Protein AF-A0A6C0EBV2-F1 (afdb_monomer)

Nearest PDB structures (foldseek):
  4wzo-assembly2_62  TM=1.730E-01  e=6.432E+00  Thermus thermophilus HB8

Solvent-accessible surface area (backbone atoms only — not comparable to full-atom values): 11632 Å² total; per-residue (Å²): 138,82,87,83,83,80,81,77,82,82,84,79,81,79,87,85,83,80,90,72,74,91,92,66,91,84,74,88,75,84,80,81,79,81,81,81,82,71,81,84,78,80,79,82,74,76,78,79,78,81,74,81,77,82,80,59,60,68,77,32,64,66,53,52,49,50,48,36,50,51,53,47,50,47,37,55,76,40,41,36,70,68,80,42,38,77,62,54,29,49,46,43,76,55,97,90,39,74,40,70,39,72,44,72,66,55,29,71,70,42,57,70,88,76,52,50,72,68,54,51,49,50,50,35,51,50,38,46,70,74,68,50,26,73,66,51,40,41,54,52,49,52,50,49,29,70,74,69,73,49,53,59,84,48,46,81,79,40,47,69,64,53,48,54,54,49,50,52,50,51,52,51,51,55,51,46,62,32,62,79,67,104

Mean predicted aligned error: 14.53 Å

Radius of gyration: 32.24 Å; Cα contacts (8 Å, |Δi|>4): 122; chains: 1; bounding box: 60×65×81 Å

Sequence (182 aa):
MSPVTVSSPVAVASPVYIKGPPDSVQQPIPALALSTSFPLVSLKLNPTLYVDVDTGLNDNYMIQKDVTEYIRYKTLDKWLYDDMKYLLKYLVVDDGKVRVVRSSKEKDDNKISSDSTSDLEKKSDYIGENILTKDKTRDVLIRILRQFNVKWFDLPHKESLVRDMIERYLKHKLKKQLADRD

Structure (mmCIF, N/CA/C/O backbone):
data_AF-A0A6C0EBV2-F1
#
_entry.id   AF-A0A6C0EBV2-F1
#
loop_
_atom_site.group_PDB
_atom_site.id
_atom_site.type_symbol
_atom_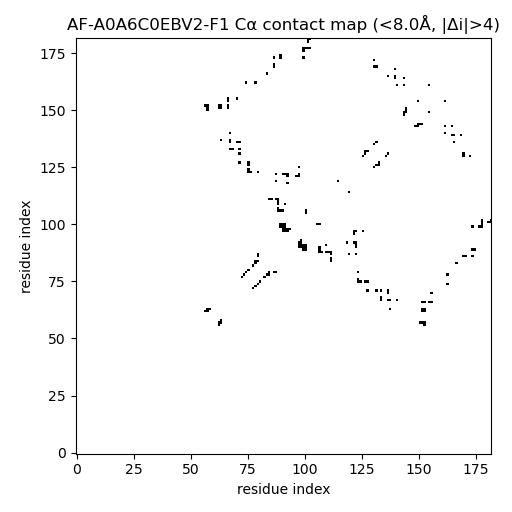site.label_atom_id
_atom_site.label_alt_id
_atom_site.label_comp_id
_atom_site.label_asym_id
_atom_site.label_entity_id
_atom_site.label_seq_id
_atom_site.pdbx_PDB_ins_code
_atom_site.Cartn_x
_atom_site.Cartn_y
_atom_site.Cartn_z
_atom_site.occupancy
_atom_site.B_iso_or_equiv
_atom_site.auth_seq_id
_atom_site.auth_comp_id
_atom_site.auth_asym_id
_atom_site.auth_atom_id
_atom_site.pdbx_PDB_model_num
ATOM 1 N N . MET A 1 1 ? 21.064 -31.734 -58.014 1.00 48.19 1 MET A N 1
ATOM 2 C CA . MET A 1 1 ? 20.133 -32.085 -56.920 1.00 48.19 1 MET A CA 1
ATOM 3 C C . MET A 1 1 ? 18.734 -32.065 -57.508 1.00 48.19 1 MET A C 1
ATOM 5 O O . MET A 1 1 ? 18.291 -31.003 -57.921 1.00 48.19 1 MET A O 1
ATOM 9 N N . SER A 1 2 ? 18.107 -33.229 -57.665 1.00 38.22 2 SER A N 1
ATOM 10 C CA . SER A 1 2 ? 16.760 -33.346 -58.243 1.00 38.22 2 SER A CA 1
ATOM 11 C C . SER A 1 2 ? 15.697 -33.111 -57.163 1.00 38.22 2 SER A C 1
ATOM 13 O O . SER A 1 2 ? 15.929 -33.508 -56.018 1.00 38.22 2 SER A O 1
ATOM 15 N N . PRO A 1 3 ? 14.551 -32.483 -57.478 1.00 50.97 3 PRO A N 1
ATOM 16 C CA . PRO A 1 3 ? 13.509 -32.249 -56.489 1.00 50.97 3 PRO A CA 1
ATOM 17 C C . PRO A 1 3 ? 12.721 -33.534 -56.204 1.00 50.97 3 PRO A C 1
ATOM 19 O O . PRO A 1 3 ? 12.295 -34.238 -57.117 1.00 50.97 3 PRO A O 1
ATOM 22 N N . VAL A 1 4 ? 12.528 -33.820 -54.916 1.00 50.62 4 VAL A N 1
ATOM 23 C CA . VAL A 1 4 ? 11.685 -34.910 -54.413 1.00 50.62 4 VAL A CA 1
ATOM 24 C C . VAL A 1 4 ? 10.222 -34.481 -54.514 1.00 50.62 4 VAL A C 1
ATOM 26 O O . VAL A 1 4 ? 9.815 -33.494 -53.903 1.00 50.62 4 VAL A O 1
ATOM 29 N N . THR A 1 5 ? 9.427 -35.216 -55.288 1.00 50.59 5 THR A N 1
ATOM 30 C CA . THR A 1 5 ? 7.975 -35.030 -55.377 1.00 50.59 5 THR A CA 1
ATOM 31 C C . THR A 1 5 ? 7.309 -35.757 -54.209 1.00 50.59 5 THR A C 1
ATOM 33 O O . THR A 1 5 ? 7.336 -36.984 -54.142 1.00 50.59 5 THR A O 1
ATOM 36 N N . VAL A 1 6 ? 6.722 -35.012 -53.271 1.00 54.38 6 VAL A N 1
ATOM 37 C CA . VAL A 1 6 ? 5.915 -35.585 -52.185 1.00 54.38 6 VAL A CA 1
ATOM 38 C C . VAL A 1 6 ? 4.474 -35.699 -52.677 1.00 54.38 6 VAL A C 1
ATOM 40 O O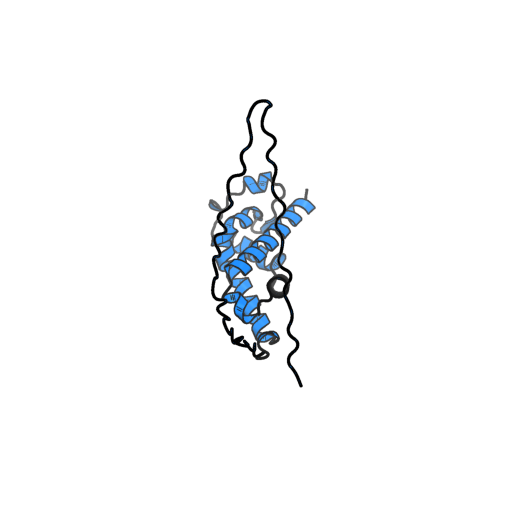 . VAL A 1 6 ? 3.799 -34.694 -52.884 1.00 54.38 6 VAL A O 1
ATOM 43 N N . SER A 1 7 ? 4.016 -36.931 -52.898 1.00 46.06 7 SER A N 1
ATOM 44 C CA . SER A 1 7 ? 2.617 -37.239 -53.199 1.00 46.06 7 SER A CA 1
ATOM 45 C C . SER A 1 7 ? 1.800 -37.197 -51.908 1.00 46.06 7 SER A C 1
ATOM 47 O O . SER A 1 7 ? 2.011 -38.022 -51.020 1.00 46.06 7 SER A O 1
ATOM 49 N N . SER A 1 8 ? 0.859 -36.260 -51.800 1.00 52.81 8 SER A N 1
ATOM 50 C CA . SER A 1 8 ? -0.106 -36.234 -50.695 1.00 52.81 8 SER A CA 1
ATOM 51 C C . SER A 1 8 ? -1.123 -37.376 -50.831 1.00 52.81 8 SER A C 1
ATOM 53 O O . SER A 1 8 ? -1.576 -37.653 -51.945 1.00 52.81 8 SER A O 1
ATOM 55 N N . PRO A 1 9 ? -1.523 -38.037 -49.732 1.00 46.56 9 PRO A N 1
ATOM 56 C CA . PRO A 1 9 ? -2.549 -39.068 -49.778 1.00 46.56 9 PRO A CA 1
ATOM 57 C C . PRO A 1 9 ? -3.940 -38.448 -49.969 1.00 46.56 9 PRO A C 1
ATOM 59 O O . PRO A 1 9 ? -4.329 -37.515 -49.267 1.00 46.56 9 PRO A O 1
ATOM 62 N N . VAL A 1 10 ? -4.703 -39.000 -50.914 1.00 49.75 10 VAL A N 1
ATOM 63 C CA . VAL A 1 10 ? -6.130 -38.709 -51.088 1.00 49.75 10 VAL A CA 1
ATOM 64 C C . VAL A 1 10 ? -6.888 -39.371 -49.938 1.00 49.75 10 VAL A C 1
ATOM 66 O O . VAL A 1 10 ? -6.904 -40.596 -49.821 1.00 49.75 10 VAL A O 1
ATOM 69 N N . ALA A 1 11 ? -7.503 -38.567 -49.072 1.00 50.72 11 ALA A N 1
ATOM 70 C CA . ALA A 1 11 ? -8.389 -39.066 -48.029 1.00 50.72 11 ALA A CA 1
ATOM 71 C C . ALA A 1 11 ? -9.705 -39.538 -48.665 1.00 50.72 11 ALA A C 1
ATOM 73 O O . ALA A 1 11 ? -10.516 -38.731 -49.119 1.00 50.72 11 ALA A O 1
ATOM 74 N N . VAL A 1 12 ? -9.911 -40.853 -48.712 1.00 53.81 12 VAL A N 1
ATOM 75 C CA . VAL A 1 12 ? -11.190 -41.452 -49.107 1.00 53.81 12 VAL A CA 1
ATOM 76 C C . VAL A 1 12 ? -12.127 -41.371 -47.903 1.00 53.81 12 VAL A C 1
ATOM 78 O O . VAL A 1 12 ? -11.903 -42.033 -46.892 1.00 53.81 12 VAL A O 1
ATOM 81 N N . ALA A 1 13 ? -13.152 -40.523 -47.986 1.00 52.28 13 ALA A N 1
ATOM 82 C CA . ALA A 1 13 ? -14.176 -40.424 -46.953 1.00 52.28 13 ALA A CA 1
ATOM 83 C C . ALA A 1 13 ? -15.090 -41.659 -46.999 1.00 52.28 13 ALA A C 1
ATOM 85 O O . ALA A 1 13 ? -15.684 -41.968 -48.033 1.00 52.28 13 ALA A O 1
ATOM 86 N N . SER A 1 14 ? -15.206 -42.363 -45.873 1.00 50.00 14 SER A N 1
ATOM 87 C CA . SER A 1 14 ? -16.130 -43.489 -45.721 1.00 50.00 14 SER A CA 1
ATOM 88 C C . SER A 1 14 ? -17.589 -43.010 -45.775 1.00 50.00 14 SER A C 1
ATOM 90 O O . SER A 1 14 ? -17.907 -41.979 -45.176 1.00 50.00 14 SER A O 1
ATOM 92 N N . PRO A 1 15 ? -18.504 -43.742 -46.438 1.00 50.12 15 PRO A N 1
ATOM 93 C CA . PRO A 1 15 ? -19.913 -43.372 -46.470 1.00 50.12 15 PRO A CA 1
ATOM 94 C C . PRO A 1 15 ? -20.557 -43.508 -45.084 1.00 50.12 15 PRO A C 1
ATOM 96 O O . PRO A 1 15 ? -20.398 -44.515 -44.391 1.00 50.12 15 PRO A O 1
ATOM 99 N N . VAL A 1 16 ? -21.307 -42.477 -44.696 1.00 48.50 16 VAL A N 1
ATOM 100 C CA . VAL A 1 16 ? -22.092 -42.432 -43.458 1.00 48.50 16 VAL A CA 1
ATOM 101 C C . VAL A 1 16 ? -23.444 -43.098 -43.712 1.00 48.50 16 VAL A C 1
ATOM 103 O O . VAL A 1 16 ? -24.230 -42.612 -44.522 1.00 48.50 16 VAL A O 1
ATOM 106 N N . TYR A 1 17 ? -23.732 -44.192 -43.005 1.00 49.34 17 TYR A N 1
ATOM 107 C CA . TYR A 1 17 ? -25.043 -44.841 -43.038 1.00 49.34 17 TYR A CA 1
ATOM 108 C C . TYR A 1 17 ? -25.904 -44.352 -41.873 1.00 49.34 17 TYR A C 1
ATOM 110 O O . TYR A 1 17 ? -25.623 -44.637 -40.709 1.00 49.34 17 TYR A O 1
ATOM 118 N N . ILE A 1 18 ? -26.973 -43.624 -42.196 1.00 48.34 18 ILE A N 1
ATOM 119 C CA . ILE A 1 18 ? -27.994 -43.212 -41.230 1.00 48.34 18 ILE A CA 1
ATOM 120 C C . ILE A 1 18 ? -29.018 -44.347 -41.125 1.00 48.34 18 ILE A C 1
ATOM 122 O O . ILE A 1 18 ? -29.636 -44.735 -42.117 1.00 48.34 18 ILE A O 1
ATOM 126 N N . LYS A 1 19 ? -29.180 -44.902 -39.921 1.00 43.00 19 LYS A N 1
ATOM 127 C CA . LYS A 1 19 ? -30.118 -45.994 -39.640 1.00 43.00 19 LYS A CA 1
ATOM 128 C C . LYS A 1 19 ? -31.527 -45.416 -39.453 1.00 43.00 19 LYS A C 1
ATOM 130 O O . LYS A 1 19 ? -31.830 -44.869 -38.397 1.00 43.00 19 LYS A O 1
ATOM 135 N N . GLY A 1 20 ? -32.348 -45.494 -40.499 1.00 56.16 20 GLY A N 1
ATOM 136 C CA . GLY A 1 20 ? -33.777 -45.160 -40.470 1.00 56.16 20 GLY A CA 1
ATOM 137 C C . GLY A 1 20 ? -34.668 -46.374 -40.149 1.00 56.16 20 GLY A C 1
ATOM 138 O O . GLY A 1 20 ? -34.179 -47.505 -40.180 1.00 56.16 20 GLY A O 1
ATOM 139 N N . PRO A 1 21 ? -35.952 -46.148 -39.810 1.00 55.03 21 PRO A N 1
ATOM 140 C CA . PRO A 1 21 ? -36.924 -47.197 -39.485 1.00 55.03 21 PRO A CA 1
ATOM 141 C C . PRO A 1 21 ? -37.182 -48.151 -40.671 1.00 55.03 21 PRO A C 1
ATOM 143 O O . PRO A 1 21 ? -36.940 -47.771 -41.819 1.00 55.03 21 PRO A O 1
ATOM 146 N N . PRO A 1 22 ? -37.633 -49.395 -40.404 1.00 53.59 22 PRO A N 1
ATOM 147 C CA . PRO A 1 22 ? -37.850 -50.396 -41.443 1.00 53.59 22 PRO A CA 1
ATOM 148 C C . PRO A 1 22 ? -38.988 -49.931 -42.359 1.00 53.59 22 PRO A C 1
ATOM 150 O O . PRO A 1 22 ? -39.945 -49.337 -41.880 1.00 53.59 22 PRO A O 1
ATOM 153 N N . ASP A 1 23 ? -38.860 -50.199 -43.657 1.00 55.88 23 ASP A N 1
ATOM 154 C CA . ASP A 1 23 ? -39.800 -49.849 -44.740 1.00 55.88 23 ASP A CA 1
ATOM 155 C C . ASP A 1 23 ? -39.545 -48.532 -45.490 1.00 55.88 23 ASP A C 1
ATOM 157 O O . ASP A 1 23 ? -40.462 -47.838 -45.923 1.00 55.88 23 ASP A O 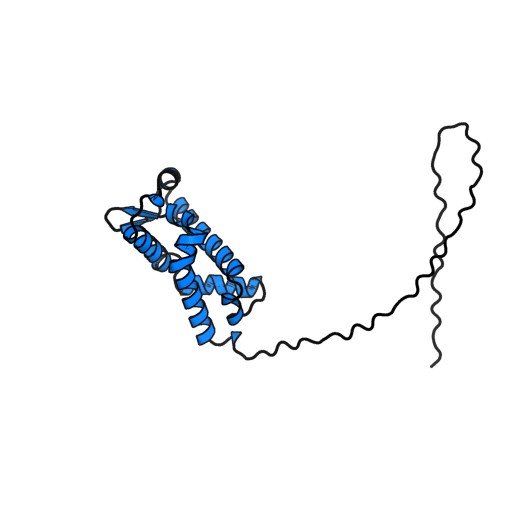1
ATOM 161 N N . SER A 1 24 ? -38.282 -48.200 -45.762 1.00 49.00 24 SER A N 1
ATOM 162 C CA . SER A 1 24 ? -37.958 -47.203 -46.793 1.00 49.00 24 SER A CA 1
ATOM 163 C C . SER A 1 24 ? -36.835 -47.687 -47.706 1.00 49.00 24 SER A C 1
ATOM 165 O O . SER A 1 24 ? -35.707 -47.913 -47.275 1.00 49.00 24 SER A O 1
ATOM 167 N N . VAL A 1 25 ? -37.163 -47.850 -48.990 1.00 51.75 25 VAL A N 1
ATOM 168 C CA . VAL A 1 25 ? -36.223 -48.180 -50.069 1.00 51.75 25 VAL A CA 1
ATOM 169 C C . VAL A 1 25 ? -35.211 -47.038 -50.204 1.00 51.75 25 VAL A C 1
ATOM 171 O O . VAL A 1 25 ? -35.548 -45.948 -50.660 1.00 51.75 25 VAL A O 1
ATOM 174 N N . GLN A 1 26 ? -33.966 -47.277 -49.786 1.00 43.38 26 GLN A N 1
ATOM 175 C CA . GLN A 1 26 ? -32.859 -46.334 -49.953 1.00 43.38 26 GLN A CA 1
ATOM 176 C C . GLN A 1 26 ? -32.368 -46.350 -51.405 1.00 43.38 26 GLN A C 1
ATOM 178 O O . GLN A 1 26 ? -31.817 -47.348 -51.866 1.00 43.38 26 GLN A O 1
ATOM 183 N N . GLN A 1 27 ? -32.515 -45.228 -52.110 1.00 53.88 27 GLN A N 1
ATOM 184 C CA . GLN A 1 27 ? -31.715 -44.947 -53.302 1.00 53.88 27 GLN A CA 1
ATOM 185 C C . GLN A 1 27 ? -30.509 -44.072 -52.922 1.00 53.88 27 GLN A C 1
ATOM 187 O O . GLN A 1 27 ? -30.663 -43.148 -52.119 1.00 53.88 27 GLN A O 1
ATOM 192 N N . PRO A 1 28 ? -29.308 -44.336 -53.470 1.00 46.94 28 PRO A N 1
ATOM 193 C CA . PRO A 1 28 ? -28.140 -43.5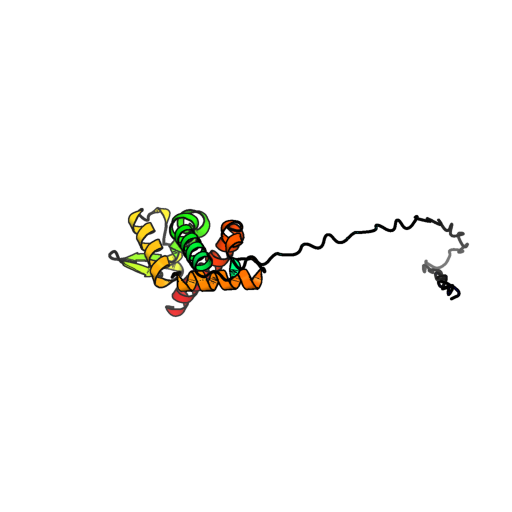10 -53.208 1.00 46.94 28 PRO A CA 1
ATOM 194 C C . PRO A 1 28 ? -28.292 -42.149 -53.895 1.00 46.94 28 PRO A C 1
ATOM 196 O O . PRO A 1 28 ? -28.460 -42.063 -55.110 1.00 46.94 28 PRO A O 1
ATOM 199 N N . ILE A 1 29 ? -28.208 -41.075 -53.111 1.00 56.16 29 ILE A N 1
ATOM 200 C CA . ILE A 1 29 ? -28.135 -39.711 -53.635 1.00 56.16 29 ILE A CA 1
ATOM 201 C C . ILE A 1 29 ? -26.678 -39.467 -54.068 1.00 56.16 29 ILE A C 1
ATOM 203 O O . ILE A 1 29 ? -25.774 -39.676 -53.253 1.00 56.16 29 ILE A O 1
ATOM 207 N N . PRO A 1 30 ? -26.401 -39.039 -55.313 1.00 52.00 30 PRO A N 1
ATOM 208 C CA . PRO A 1 30 ? -25.046 -38.705 -55.732 1.00 52.00 30 PRO A CA 1
ATOM 209 C C . PRO A 1 30 ? -24.540 -37.480 -54.956 1.00 52.00 30 PRO A C 1
ATOM 211 O O . PRO A 1 30 ? -25.110 -36.393 -55.038 1.00 52.00 30 PRO A O 1
ATOM 214 N N . ALA A 1 31 ? -23.460 -37.656 -54.192 1.00 52.72 31 ALA A N 1
ATOM 215 C CA . ALA A 1 31 ? -22.787 -36.564 -53.502 1.00 52.72 31 ALA A CA 1
ATOM 216 C C . ALA A 1 31 ? -22.064 -35.670 -54.526 1.00 52.72 31 ALA A C 1
ATOM 218 O O . ALA A 1 31 ? -21.061 -36.066 -55.119 1.00 52.72 31 ALA A O 1
ATOM 219 N N . LEU A 1 32 ? -22.573 -34.454 -54.734 1.00 52.66 32 LEU A N 1
ATOM 220 C CA . LEU A 1 32 ? -21.875 -33.395 -55.464 1.00 52.66 32 LEU A CA 1
ATOM 221 C C . LEU A 1 32 ? -20.679 -32.920 -54.627 1.00 52.66 32 LEU A C 1
ATOM 223 O O . LEU A 1 32 ? -20.840 -32.209 -53.636 1.00 52.66 32 LEU A O 1
ATOM 227 N N . ALA A 1 33 ? -19.471 -33.315 -55.023 1.00 51.00 33 ALA A N 1
ATOM 228 C CA . ALA A 1 33 ? -18.243 -32.797 -54.437 1.00 51.00 33 ALA A CA 1
ATOM 229 C C . ALA A 1 33 ? -18.020 -31.346 -54.900 1.00 51.00 33 ALA A C 1
ATOM 231 O O . ALA A 1 33 ? -17.567 -31.105 -56.020 1.00 51.00 33 ALA A O 1
ATOM 232 N N . LEU A 1 34 ? -18.326 -30.362 -54.047 1.00 49.22 34 LEU A N 1
ATOM 233 C CA . LEU A 1 34 ? -17.846 -28.994 -54.244 1.00 49.22 34 LEU A CA 1
ATOM 234 C C . LEU A 1 34 ? -16.336 -28.955 -53.973 1.00 49.22 34 LEU A C 1
ATOM 236 O O . LEU A 1 34 ? -15.888 -28.895 -52.831 1.00 49.22 34 LEU A O 1
ATOM 240 N N . SER A 1 35 ? -15.547 -28.977 -55.045 1.00 49.38 35 SER A N 1
ATOM 241 C CA . SER A 1 35 ? -14.112 -28.702 -54.999 1.00 49.38 35 SER A CA 1
ATOM 242 C C . SER A 1 35 ? -13.879 -27.199 -54.815 1.00 49.38 35 SER A C 1
ATOM 244 O O . SER A 1 35 ? -13.674 -26.467 -55.784 1.00 49.38 35 SER A O 1
ATOM 246 N N . THR A 1 36 ? -13.897 -26.712 -53.575 1.00 44.94 36 THR A N 1
ATOM 247 C CA . THR A 1 36 ? -13.452 -25.347 -53.261 1.00 44.94 36 THR A CA 1
ATOM 248 C C . THR A 1 36 ? -11.928 -25.322 -53.163 1.00 44.94 36 THR A C 1
ATOM 250 O O . THR A 1 36 ? -11.342 -25.471 -52.091 1.00 44.94 36 THR A O 1
ATOM 253 N N . SER A 1 37 ? -11.281 -25.161 -54.316 1.00 51.41 37 SER A N 1
ATOM 254 C CA . SER A 1 37 ? -9.861 -24.822 -54.422 1.00 51.41 37 SER A CA 1
ATOM 255 C C . SER A 1 37 ? -9.662 -23.386 -53.929 1.00 51.41 37 SER A C 1
ATOM 257 O O . SER A 1 37 ? -9.808 -22.436 -54.700 1.00 51.41 37 SER A O 1
ATOM 259 N N . PHE A 1 38 ? -9.336 -23.208 -52.650 1.00 59.91 38 PHE A N 1
ATOM 260 C CA . PHE A 1 38 ? -8.852 -21.922 -52.155 1.00 59.91 38 PHE A CA 1
ATOM 261 C C . PHE A 1 38 ? -7.355 -21.796 -52.472 1.00 59.91 38 PHE A C 1
ATOM 263 O O . PHE A 1 38 ? -6.587 -22.685 -52.093 1.00 59.91 38 PHE A O 1
ATOM 270 N N . PRO A 1 39 ? -6.902 -20.728 -53.153 1.00 55.78 39 PRO A N 1
ATOM 271 C CA . PRO A 1 39 ? -5.477 -20.495 -53.330 1.00 55.78 39 PRO A CA 1
ATOM 272 C C . PRO A 1 39 ? -4.833 -20.241 -51.963 1.00 55.78 39 PRO A C 1
ATOM 274 O O . PRO A 1 39 ? -5.263 -19.368 -51.208 1.00 55.78 39 PRO A O 1
ATOM 277 N N . LEU A 1 40 ? -3.791 -21.011 -51.645 1.00 52.22 40 LEU A N 1
ATOM 278 C CA . LEU A 1 40 ? -2.982 -20.800 -50.449 1.00 52.22 40 LEU A CA 1
ATOM 279 C C . LEU A 1 40 ? -2.200 -19.488 -50.622 1.00 52.22 4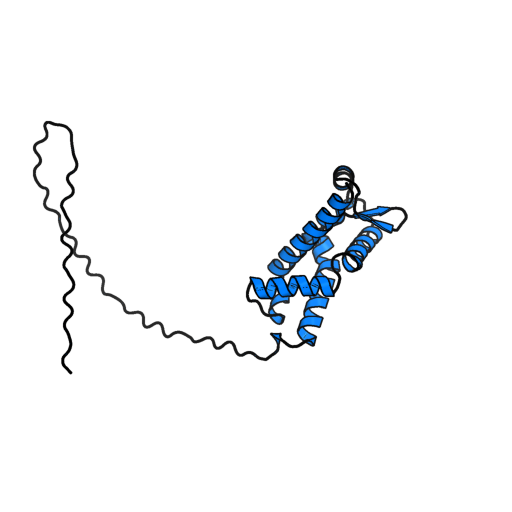0 LEU A C 1
ATOM 281 O O . LEU A 1 40 ? -1.197 -19.433 -51.333 1.00 52.22 40 LEU A O 1
ATOM 285 N N . VAL A 1 41 ? -2.662 -18.409 -49.993 1.00 53.28 41 VAL A N 1
ATOM 286 C CA . VAL A 1 41 ? -1.892 -17.164 -49.914 1.00 53.28 41 VAL A CA 1
ATOM 287 C C . VAL A 1 41 ? -0.808 -17.357 -48.854 1.00 53.28 41 VAL A C 1
ATOM 289 O O . VAL A 1 41 ? -1.077 -17.295 -47.656 1.00 53.28 41 VAL A O 1
ATOM 292 N N . SER A 1 42 ? 0.433 -17.608 -49.279 1.00 53.59 42 SER A N 1
ATOM 293 C CA . SER A 1 42 ? 1.591 -17.566 -48.380 1.00 53.59 42 SER A CA 1
ATOM 294 C C . SER A 1 42 ? 1.866 -16.122 -47.957 1.00 53.59 42 SER A C 1
ATOM 296 O O . SER A 1 42 ? 2.567 -15.379 -48.644 1.00 53.59 42 SER A O 1
ATOM 298 N N . LEU A 1 43 ? 1.327 -15.722 -46.805 1.00 51.78 43 LEU A N 1
ATOM 299 C CA . LEU A 1 43 ? 1.729 -14.499 -46.115 1.00 51.78 43 LEU A CA 1
ATOM 300 C C . LEU A 1 43 ? 3.182 -14.657 -45.649 1.00 51.78 43 LEU A C 1
ATOM 302 O O . LEU A 1 43 ? 3.466 -15.344 -44.669 1.00 51.78 43 LEU A O 1
ATOM 306 N N . LYS A 1 44 ? 4.117 -14.015 -46.358 1.00 52.62 44 LYS A N 1
ATOM 307 C CA . LYS A 1 44 ? 5.477 -13.788 -45.857 1.00 52.62 44 LYS A CA 1
ATOM 308 C C . LYS A 1 44 ? 5.396 -12.785 -44.708 1.00 52.62 44 LYS A C 1
ATOM 310 O O . LYS A 1 44 ? 5.498 -11.579 -44.913 1.00 52.62 44 LYS A O 1
ATOM 315 N N . LEU A 1 45 ? 5.165 -13.288 -43.501 1.00 52.41 45 LEU A N 1
ATOM 316 C CA . LEU A 1 45 ? 5.331 -12.514 -42.280 1.00 52.41 45 LEU A CA 1
ATOM 317 C C . LEU A 1 45 ? 6.835 -12.319 -42.085 1.00 52.41 45 LEU A C 1
ATOM 319 O O . LEU A 1 45 ? 7.531 -13.249 -41.691 1.00 52.41 45 LEU A O 1
ATOM 323 N N . ASN A 1 46 ? 7.348 -11.133 -42.410 1.00 61.41 46 ASN A N 1
ATOM 324 C CA . ASN A 1 46 ? 8.669 -10.733 -41.944 1.00 61.41 46 ASN A CA 1
ATOM 325 C C . ASN A 1 46 ? 8.538 -10.506 -40.434 1.00 61.41 46 ASN A C 1
ATOM 327 O O . ASN A 1 46 ? 7.831 -9.571 -40.050 1.00 61.41 46 ASN A O 1
ATOM 331 N N . PRO A 1 47 ? 9.144 -11.339 -39.569 1.00 61.88 47 PRO A N 1
ATOM 332 C CA . PRO A 1 47 ? 9.100 -11.076 -38.143 1.00 61.88 47 PRO A CA 1
ATOM 333 C C . PRO A 1 47 ? 9.835 -9.758 -37.892 1.00 61.88 47 PRO A C 1
ATOM 335 O O . PRO A 1 47 ? 11.048 -9.665 -38.078 1.00 61.88 47 PRO A O 1
ATOM 338 N N . THR A 1 48 ? 9.103 -8.717 -37.498 1.00 55.09 48 THR A N 1
ATOM 339 C CA . THR A 1 48 ? 9.706 -7.528 -36.901 1.00 55.09 48 THR A CA 1
ATOM 340 C C . THR A 1 48 ? 10.319 -7.969 -35.583 1.00 55.09 48 THR A C 1
ATOM 342 O O . THR A 1 48 ? 9.624 -8.225 -34.600 1.00 55.09 48 THR A O 1
ATOM 345 N N . LEU A 1 49 ? 11.638 -8.140 -35.591 1.00 49.84 49 LEU A N 1
ATOM 346 C CA . LEU A 1 49 ? 12.397 -8.520 -34.415 1.00 49.84 49 LEU A CA 1
ATOM 347 C C . LEU A 1 49 ? 12.482 -7.284 -33.516 1.00 49.84 49 LEU A C 1
ATOM 349 O O . LEU A 1 49 ? 13.300 -6.393 -33.734 1.00 49.84 49 LEU A O 1
ATOM 353 N N . TYR A 1 50 ? 11.575 -7.198 -32.544 1.00 53.22 50 TYR A N 1
ATOM 354 C CA . TYR A 1 50 ? 11.670 -6.215 -31.474 1.00 53.22 50 TYR A CA 1
ATOM 355 C C . TYR A 1 50 ? 12.859 -6.605 -30.599 1.00 53.22 50 TYR A C 1
ATOM 357 O O . TYR A 1 50 ? 12.762 -7.489 -29.750 1.00 53.22 50 TYR A O 1
ATOM 365 N N . VAL A 1 51 ? 14.005 -5.978 -30.854 1.00 56.22 51 VAL A N 1
ATOM 366 C CA . VAL A 1 51 ? 15.143 -6.030 -29.941 1.00 56.22 51 VAL A CA 1
ATOM 367 C C . VAL A 1 51 ? 14.792 -5.125 -28.771 1.00 56.22 51 VAL A C 1
ATOM 369 O O . VAL A 1 51 ? 14.777 -3.902 -28.904 1.00 56.22 51 VAL A O 1
ATOM 372 N N . ASP A 1 52 ? 14.464 -5.731 -27.636 1.00 61.03 52 ASP A N 1
ATOM 373 C CA . ASP A 1 52 ? 14.369 -5.007 -26.378 1.00 61.03 52 ASP A CA 1
ATOM 374 C C . ASP A 1 52 ? 15.789 -4.594 -25.971 1.00 61.03 52 ASP A C 1
ATOM 376 O O . ASP A 1 52 ? 16.586 -5.417 -25.520 1.00 61.03 52 ASP A O 1
ATOM 380 N N . VAL A 1 53 ? 16.148 -3.337 -26.240 1.00 61.78 53 VAL A N 1
ATOM 381 C CA . VAL A 1 53 ? 17.451 -2.797 -25.850 1.00 61.78 53 VAL A CA 1
ATOM 382 C C . VAL A 1 53 ? 17.416 -2.584 -24.345 1.00 61.78 53 VAL A C 1
ATOM 384 O O . VAL A 1 53 ? 16.770 -1.658 -23.849 1.00 61.78 53 VAL A O 1
ATOM 387 N N . ASP A 1 54 ? 18.108 -3.455 -23.615 1.00 67.38 54 ASP A N 1
ATOM 388 C CA . ASP A 1 54 ? 18.316 -3.269 -22.189 1.00 67.38 54 ASP A CA 1
ATOM 389 C C . ASP A 1 54 ? 19.241 -2.070 -21.965 1.00 67.38 54 ASP A C 1
ATOM 391 O O . ASP A 1 54 ? 20.451 -2.112 -22.174 1.00 67.38 54 ASP A O 1
ATOM 395 N N . THR A 1 55 ? 18.634 -0.960 -21.573 1.00 72.00 55 THR A N 1
ATOM 396 C CA . THR A 1 55 ? 19.316 0.289 -21.235 1.00 72.00 55 THR A CA 1
ATOM 397 C C . THR A 1 55 ? 19.983 0.235 -19.856 1.00 72.00 55 THR A C 1
ATOM 399 O O . THR A 1 55 ? 20.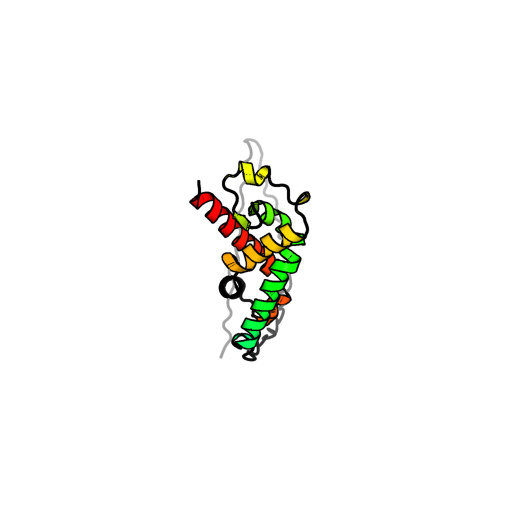564 1.232 -19.429 1.00 72.00 55 THR A O 1
ATOM 402 N N . GLY A 1 56 ? 19.858 -0.875 -19.115 1.00 75.50 56 GLY A N 1
ATOM 403 C CA . GLY A 1 56 ? 20.292 -0.998 -17.720 1.00 75.50 56 GLY A CA 1
ATOM 404 C C . GLY A 1 56 ? 19.416 -0.210 -16.737 1.00 75.50 56 GLY A C 1
ATOM 405 O O . GLY A 1 56 ? 19.668 -0.212 -15.532 1.00 75.50 56 GLY A O 1
ATOM 406 N N . LEU A 1 57 ? 18.360 0.461 -17.219 1.00 76.62 57 LEU A N 1
ATOM 407 C CA . LEU A 1 57 ? 17.449 1.261 -16.391 1.00 76.62 57 LEU A CA 1
ATOM 408 C C . LEU A 1 57 ? 16.668 0.397 -15.393 1.00 76.62 57 LEU A C 1
ATOM 410 O O . LEU A 1 57 ? 16.325 0.863 -14.310 1.00 76.62 57 LEU A O 1
ATOM 414 N N . ASN A 1 58 ? 16.389 -0.862 -15.732 1.00 83.69 58 ASN A N 1
ATOM 415 C CA . ASN A 1 58 ? 15.621 -1.751 -14.864 1.00 83.69 58 ASN A CA 1
ATOM 416 C C . ASN A 1 58 ? 16.390 -2.144 -13.585 1.00 83.69 58 ASN A C 1
ATOM 418 O O . ASN A 1 58 ? 15.791 -2.291 -12.518 1.00 83.69 58 ASN A O 1
ATOM 422 N N . ASP A 1 59 ? 17.717 -2.237 -13.667 1.00 84.88 59 ASP A N 1
ATOM 423 C CA . ASP A 1 59 ? 18.581 -2.596 -12.535 1.00 84.88 59 ASP A CA 1
ATOM 424 C C . ASP A 1 59 ? 19.100 -1.373 -11.765 1.00 84.88 59 ASP A C 1
ATOM 426 O O . ASP A 1 59 ? 19.731 -1.504 -10.713 1.00 84.88 59 ASP A O 1
ATOM 430 N N . ASN A 1 60 ? 18.800 -0.163 -12.243 1.00 92.00 60 ASN A N 1
ATOM 431 C CA . ASN A 1 60 ? 19.231 1.072 -11.606 1.00 92.00 60 ASN A CA 1
ATOM 432 C C . ASN A 1 60 ? 18.536 1.270 -10.249 1.00 92.00 60 ASN A C 1
ATOM 434 O O . ASN A 1 60 ? 17.331 1.518 -10.169 1.00 92.00 60 ASN A O 1
ATOM 438 N N . TYR A 1 61 ? 19.324 1.235 -9.173 1.00 92.19 61 TYR A N 1
ATOM 439 C CA . TYR A 1 61 ? 18.841 1.412 -7.803 1.00 92.19 61 TYR A CA 1
ATOM 440 C C . TYR A 1 61 ? 18.032 2.701 -7.590 1.00 92.19 61 TYR A C 1
ATOM 442 O O . TYR A 1 61 ? 17.044 2.673 -6.855 1.00 92.19 61 TYR A O 1
ATOM 450 N N . MET A 1 62 ? 18.414 3.808 -8.234 1.00 92.88 62 MET A N 1
ATOM 451 C CA . MET A 1 62 ? 17.705 5.084 -8.093 1.00 92.88 62 MET A CA 1
ATOM 452 C C . MET A 1 62 ? 16.293 4.987 -8.664 1.00 92.88 62 MET A C 1
ATOM 454 O O . MET A 1 62 ? 15.341 5.352 -7.987 1.00 92.88 62 MET A O 1
ATOM 458 N N . ILE A 1 63 ? 16.131 4.371 -9.838 1.00 93.62 63 ILE A N 1
ATOM 459 C CA . ILE A 1 63 ? 14.812 4.177 -10.457 1.00 93.62 63 ILE A CA 1
ATOM 460 C C . ILE A 1 63 ? 13.932 3.289 -9.581 1.00 93.62 63 ILE A C 1
ATOM 462 O O . ILE A 1 63 ? 12.776 3.617 -9.326 1.00 93.62 63 ILE A O 1
ATOM 466 N N . GLN A 1 64 ? 14.477 2.185 -9.066 1.00 95.19 64 GLN A N 1
ATOM 467 C CA . GLN A 1 64 ? 13.721 1.301 -8.177 1.00 95.19 64 GLN A CA 1
ATOM 468 C C . GLN A 1 64 ? 13.273 2.029 -6.907 1.00 95.19 64 GLN A C 1
ATOM 470 O O . GLN A 1 64 ? 12.136 1.857 -6.461 1.00 95.19 64 GLN A O 1
ATOM 475 N N . LYS A 1 65 ? 14.156 2.845 -6.320 1.00 96.31 65 LYS A N 1
ATOM 476 C CA . LYS A 1 65 ? 13.858 3.648 -5.133 1.00 96.31 65 LYS A CA 1
ATOM 477 C C . LYS A 1 65 ? 12.767 4.678 -5.426 1.00 96.31 65 LYS A C 1
ATOM 479 O O . LYS A 1 65 ? 11.783 4.706 -4.689 1.00 96.31 65 LYS A O 1
ATOM 484 N N . ASP A 1 66 ? 12.917 5.458 -6.488 1.00 96.31 66 ASP A N 1
ATOM 485 C CA . ASP A 1 66 ? 12.013 6.558 -6.829 1.00 96.31 66 ASP A CA 1
ATOM 486 C C . ASP A 1 66 ? 10.625 6.036 -7.202 1.00 96.31 66 ASP A C 1
ATOM 488 O O . ASP A 1 66 ? 9.619 6.536 -6.704 1.00 96.31 66 ASP A O 1
ATOM 492 N N . VAL A 1 67 ? 10.551 4.959 -7.991 1.00 96.88 67 VAL A N 1
ATOM 493 C CA . VAL A 1 67 ? 9.277 4.299 -8.313 1.00 96.88 67 VAL A CA 1
ATOM 494 C C . VAL A 1 67 ? 8.629 3.724 -7.053 1.00 96.88 67 VAL A C 1
ATOM 496 O O . VAL A 1 67 ? 7.419 3.850 -6.874 1.00 96.88 67 VAL A O 1
ATOM 499 N N . THR A 1 68 ? 9.410 3.122 -6.150 1.00 98.00 68 THR A N 1
ATOM 500 C CA . THR A 1 68 ? 8.877 2.605 -4.880 1.00 98.00 68 THR A CA 1
ATOM 501 C C . THR A 1 68 ? 8.295 3.726 -4.023 1.00 98.00 68 THR A C 1
ATOM 503 O O . THR A 1 68 ? 7.193 3.577 -3.497 1.00 98.00 68 THR A O 1
ATOM 506 N N . GLU A 1 69 ? 9.010 4.842 -3.875 1.00 97.88 69 GLU A N 1
ATOM 507 C CA . GLU A 1 69 ? 8.542 6.001 -3.108 1.00 97.88 69 GLU A CA 1
ATOM 508 C C . GLU A 1 69 ? 7.300 6.620 -3.746 1.00 97.88 69 GLU A C 1
ATOM 510 O O . GLU A 1 69 ? 6.296 6.804 -3.058 1.00 97.88 69 GLU A O 1
ATOM 515 N N . TYR A 1 70 ? 7.324 6.838 -5.061 1.00 97.88 70 TYR A N 1
ATOM 516 C CA . TYR A 1 70 ? 6.188 7.348 -5.821 1.00 97.88 70 TYR A CA 1
ATOM 517 C C . TYR A 1 70 ? 4.932 6.500 -5.609 1.00 97.88 70 TYR A C 1
ATOM 519 O O . TYR A 1 70 ? 3.888 7.025 -5.223 1.00 97.88 70 TYR A O 1
ATOM 527 N N . ILE A 1 71 ? 5.025 5.182 -5.815 1.00 98.31 71 ILE A N 1
ATOM 528 C CA . ILE A 1 71 ? 3.880 4.282 -5.651 1.00 98.31 71 ILE A CA 1
ATOM 529 C C . ILE A 1 71 ? 3.417 4.237 -4.194 1.00 98.31 71 ILE A C 1
ATOM 531 O O . ILE A 1 71 ? 2.210 4.217 -3.947 1.00 98.31 71 ILE A O 1
ATOM 535 N N . ARG A 1 72 ? 4.339 4.237 -3.223 1.00 98.06 72 ARG A N 1
ATOM 536 C CA . ARG A 1 72 ? 3.981 4.247 -1.799 1.00 98.06 72 ARG A CA 1
ATOM 537 C C . ARG A 1 72 ? 3.186 5.499 -1.444 1.00 98.06 72 ARG A C 1
ATOM 539 O O . ARG A 1 72 ? 2.089 5.364 -0.912 1.00 98.06 72 ARG A O 1
ATOM 546 N N . TYR A 1 73 ? 3.697 6.686 -1.761 1.00 98.12 73 TYR A N 1
ATOM 547 C CA . TYR A 1 73 ? 3.003 7.941 -1.457 1.00 98.12 73 TYR A CA 1
ATOM 548 C C . TYR A 1 73 ? 1.677 8.036 -2.198 1.00 98.12 73 TYR A C 1
ATOM 550 O O . TYR A 1 73 ? 0.646 8.292 -1.593 1.00 98.12 73 TYR A O 1
ATOM 558 N N . LYS A 1 74 ? 1.654 7.686 -3.485 1.00 97.75 74 LYS A N 1
ATOM 559 C CA . LYS A 1 74 ? 0.410 7.647 -4.257 1.00 97.75 74 LYS A CA 1
ATOM 560 C C . LYS A 1 74 ? -0.622 6.679 -3.676 1.00 97.75 74 LYS A C 1
ATOM 562 O O . LYS A 1 74 ? -1.819 6.959 -3.718 1.00 97.75 74 LYS A O 1
ATOM 567 N N . THR A 1 75 ? -0.173 5.559 -3.114 1.00 97.94 75 THR A N 1
ATOM 568 C CA . THR A 1 75 ? -1.057 4.633 -2.406 1.00 97.94 75 THR A CA 1
ATOM 569 C C . THR A 1 75 ? -1.663 5.296 -1.174 1.00 97.94 75 THR A C 1
ATOM 571 O O . THR A 1 75 ? -2.881 5.269 -1.033 1.00 97.94 75 THR A O 1
ATOM 574 N N . LEU A 1 76 ? -0.834 5.871 -0.300 1.00 97.56 76 LEU A N 1
ATOM 575 C CA . LEU A 1 76 ? -1.248 6.418 0.998 1.00 97.56 76 LEU A CA 1
ATOM 576 C C . LEU A 1 76 ? -2.068 7.711 0.872 1.00 97.56 76 LEU A C 1
ATOM 578 O O . LEU A 1 76 ? -3.027 7.891 1.617 1.00 97.56 76 LEU A O 1
ATOM 582 N N . ASP A 1 77 ? -1.738 8.559 -0.101 1.00 95.88 77 ASP A N 1
ATOM 583 C CA . ASP A 1 77 ? -2.301 9.909 -0.225 1.00 95.88 77 ASP A CA 1
ATOM 584 C C . ASP A 1 77 ? -3.474 9.989 -1.200 1.00 95.88 77 ASP A C 1
ATOM 586 O O . ASP A 1 77 ? -4.250 10.940 -1.162 1.00 95.88 77 ASP A O 1
ATOM 590 N N . LYS A 1 78 ? -3.601 9.014 -2.106 1.00 96.31 78 LYS A N 1
ATOM 591 C CA . LYS A 1 78 ? -4.637 9.029 -3.143 1.00 96.31 78 LYS A CA 1
ATOM 592 C C . LYS A 1 78 ? -5.451 7.750 -3.157 1.00 96.31 78 LYS A C 1
ATOM 594 O O . LYS A 1 78 ? -6.636 7.766 -2.835 1.00 96.31 78 LYS A O 1
ATOM 599 N N . TRP A 1 79 ? -4.829 6.623 -3.500 1.00 97.88 79 TRP A N 1
ATOM 600 C CA . TRP A 1 79 ? -5.596 5.393 -3.707 1.00 97.88 79 TRP A CA 1
ATOM 601 C C . TRP A 1 79 ? -6.287 4.904 -2.435 1.00 97.88 79 TRP A C 1
ATOM 603 O O . TRP A 1 79 ? -7.357 4.312 -2.523 1.00 97.88 79 TRP A O 1
ATOM 613 N N . LEU A 1 80 ? -5.713 5.156 -1.259 1.00 96.31 80 LEU A N 1
ATOM 614 C CA . LEU A 1 80 ? -6.311 4.773 0.013 1.00 96.31 80 LEU A CA 1
ATOM 615 C C . LEU A 1 80 ? -7.618 5.521 0.302 1.00 96.31 80 LEU A C 1
ATOM 617 O O . LEU A 1 80 ? -8.536 4.920 0.856 1.00 96.31 80 LEU A O 1
ATOM 621 N N . TYR A 1 81 ? -7.725 6.791 -0.087 1.00 94.56 81 TYR A N 1
ATOM 622 C CA . TYR A 1 81 ? -8.918 7.608 0.156 1.00 94.56 81 TYR A CA 1
ATOM 623 C C . TYR A 1 81 ? -9.969 7.484 -0.948 1.00 94.56 81 TYR A C 1
ATOM 625 O O . TYR A 1 81 ? -11.162 7.581 -0.651 1.00 94.56 81 TYR A O 1
ATOM 633 N N . ASP A 1 82 ? -9.532 7.223 -2.180 1.00 94.00 82 ASP A N 1
ATOM 634 C CA . ASP A 1 82 ? -10.405 7.121 -3.349 1.00 94.00 82 ASP A CA 1
ATOM 635 C C . ASP A 1 82 ? -10.847 5.665 -3.581 1.00 94.00 82 ASP A C 1
ATOM 637 O O . ASP A 1 82 ? -11.985 5.285 -3.303 1.00 94.00 82 ASP A O 1
ATOM 641 N N . ASP A 1 83 ? -9.922 4.827 -4.052 1.00 94.75 83 ASP A N 1
ATOM 642 C CA . ASP A 1 83 ? -10.210 3.484 -4.569 1.00 94.75 83 ASP A CA 1
ATOM 643 C C . ASP A 1 83 ? -10.348 2.433 -3.450 1.00 94.75 83 ASP A C 1
ATOM 645 O O . ASP A 1 83 ? -11.155 1.505 -3.523 1.00 94.75 83 ASP A O 1
ATOM 649 N N . MET A 1 84 ? -9.564 2.576 -2.381 1.00 95.50 84 MET A N 1
ATOM 650 C CA . MET A 1 84 ? -9.410 1.583 -1.314 1.00 95.50 84 MET A CA 1
ATOM 651 C C . MET A 1 84 ? -9.956 2.060 0.032 1.00 95.50 84 MET A C 1
ATOM 653 O O . MET A 1 84 ? -9.629 1.485 1.073 1.00 95.50 84 MET A O 1
ATOM 657 N N . LYS A 1 85 ? -10.839 3.066 0.025 1.00 94.50 85 LYS A N 1
ATOM 658 C CA . LYS A 1 85 ? -11.400 3.679 1.240 1.00 94.50 85 LYS A CA 1
ATOM 659 C C . LYS A 1 85 ? -11.941 2.650 2.220 1.00 94.50 85 LYS A C 1
ATOM 661 O O . LYS A 1 85 ? -11.756 2.766 3.424 1.00 94.50 85 LYS A O 1
ATOM 666 N N . TYR A 1 86 ? -12.565 1.592 1.711 1.00 94.31 86 TYR A N 1
ATOM 667 C CA . TYR A 1 86 ? -13.135 0.524 2.527 1.00 94.31 86 TYR A CA 1
ATOM 668 C C . TYR A 1 86 ? -12.107 -0.209 3.416 1.00 94.31 86 TYR A C 1
ATOM 670 O O . TYR A 1 86 ? -12.500 -0.791 4.429 1.00 94.31 86 TYR A O 1
ATOM 678 N N . LEU A 1 87 ? -10.810 -0.183 3.080 1.00 95.94 87 LEU A N 1
ATOM 679 C CA . LEU A 1 87 ? -9.743 -0.753 3.909 1.00 95.94 87 LEU A CA 1
ATOM 680 C C . LEU A 1 87 ? -9.558 0.017 5.222 1.00 95.94 87 LEU A C 1
ATOM 682 O O . LEU A 1 87 ? -9.178 -0.580 6.227 1.00 95.94 87 LEU A O 1
ATOM 686 N N . LEU A 1 88 ? -9.914 1.303 5.259 1.00 95.38 88 LEU A N 1
ATOM 687 C CA . LEU A 1 88 ? -9.853 2.114 6.477 1.00 95.38 88 LEU A CA 1
ATOM 688 C C . LEU A 1 88 ? -10.842 1.644 7.554 1.00 95.38 88 LEU A C 1
ATOM 690 O O . LEU A 1 88 ? -10.630 1.923 8.730 1.00 95.38 88 LEU A O 1
ATOM 694 N N . LYS A 1 89 ? -11.872 0.855 7.199 1.00 95.06 89 LYS A N 1
ATOM 695 C CA . LYS A 1 89 ? -12.802 0.252 8.178 1.00 95.06 89 LYS A CA 1
ATOM 696 C C . LYS A 1 89 ? -12.122 -0.731 9.125 1.00 95.06 89 LYS A C 1
ATOM 698 O O . LYS A 1 89 ? -12.640 -0.998 10.204 1.00 95.06 89 LYS A O 1
ATOM 703 N N . TYR A 1 90 ? -10.978 -1.284 8.726 1.00 95.06 90 TYR A N 1
ATOM 704 C CA . TYR A 1 90 ? -10.197 -2.180 9.575 1.00 95.06 90 TYR A CA 1
ATOM 705 C C . TYR A 1 90 ? -9.451 -1.438 10.687 1.00 95.06 90 TYR A C 1
ATOM 707 O O . TYR A 1 90 ? -8.885 -2.090 11.560 1.00 95.06 90 TYR A O 1
ATOM 715 N N . LEU A 1 91 ? -9.442 -0.104 10.669 1.00 95.38 91 LEU A N 1
ATOM 716 C CA . LEU A 1 91 ? -8.720 0.729 11.618 1.00 95.38 91 LEU A CA 1
ATOM 717 C C . LEU A 1 91 ? -9.686 1.655 12.356 1.00 95.38 91 LEU A C 1
ATOM 719 O O . LEU A 1 91 ? -10.565 2.278 11.753 1.00 95.38 91 LEU A O 1
ATOM 723 N N . VAL A 1 92 ? -9.487 1.784 13.662 1.00 94.62 92 VAL A N 1
ATOM 724 C CA . VAL A 1 92 ? -10.209 2.733 14.516 1.00 94.62 92 VAL A CA 1
ATOM 725 C C . VAL A 1 92 ? -9.207 3.637 15.211 1.00 94.62 92 VAL A C 1
ATOM 727 O O . VAL A 1 92 ? -8.095 3.208 15.532 1.00 94.62 92 VAL A O 1
ATOM 730 N N . VAL A 1 93 ? -9.605 4.886 15.424 1.00 93.56 93 VAL A N 1
ATOM 731 C CA . VAL A 1 93 ? -8.872 5.811 16.285 1.00 93.56 93 VAL A CA 1
ATOM 732 C C . VAL A 1 93 ? -9.507 5.726 17.663 1.00 93.56 93 VAL A C 1
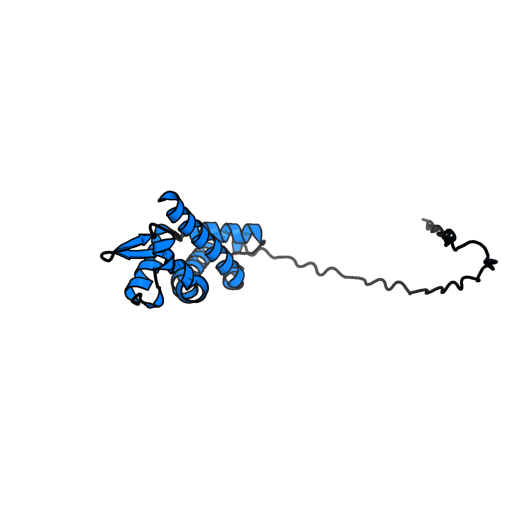ATOM 734 O O . VAL A 1 93 ? -10.704 5.946 17.810 1.00 93.56 93 VAL A O 1
ATOM 737 N N . ASP A 1 94 ? -8.708 5.360 18.653 1.00 90.19 94 ASP A N 1
ATOM 738 C CA . ASP A 1 94 ? -9.126 5.184 20.038 1.00 90.19 94 ASP A CA 1
ATOM 739 C C . ASP A 1 94 ? -8.104 5.901 20.920 1.00 90.19 94 ASP A C 1
ATOM 741 O O . ASP A 1 94 ? -6.905 5.630 20.823 1.00 90.19 94 ASP A O 1
ATOM 745 N N . ASP A 1 95 ? -8.558 6.885 21.696 1.00 88.69 95 ASP A N 1
ATOM 746 C CA . ASP A 1 95 ? -7.697 7.759 22.509 1.00 88.69 95 ASP A CA 1
ATOM 747 C C . ASP A 1 95 ? -6.521 8.378 21.714 1.00 88.69 95 ASP A C 1
ATOM 749 O O . ASP A 1 95 ? -5.353 8.358 22.103 1.00 88.69 95 ASP A O 1
ATOM 753 N N . GLY A 1 96 ? -6.819 8.853 20.500 1.00 88.44 96 GLY A N 1
ATOM 754 C CA . GLY A 1 96 ? -5.836 9.465 19.603 1.00 88.44 96 GLY A CA 1
ATOM 755 C C . GLY A 1 96 ? -4.836 8.495 18.961 1.00 88.44 96 GLY A C 1
ATOM 756 O O . GLY A 1 96 ? -4.022 8.942 18.151 1.00 88.44 96 GLY A O 1
ATOM 757 N N . LYS A 1 97 ? -4.908 7.191 19.257 1.00 92.31 97 LYS A N 1
ATOM 758 C CA . LYS A 1 97 ? -4.049 6.149 18.680 1.00 92.31 97 LYS A CA 1
ATOM 759 C C . LYS A 1 97 ? -4.818 5.288 17.691 1.00 92.31 97 LYS A C 1
ATOM 761 O O . LYS A 1 97 ? -5.972 4.931 17.914 1.00 92.31 97 LYS A O 1
ATOM 766 N N . VAL A 1 98 ? -4.156 4.901 16.606 1.00 95.06 98 VAL A N 1
ATOM 767 C CA . VAL A 1 98 ? -4.744 3.986 15.624 1.00 95.06 98 VAL A CA 1
ATOM 768 C C . VAL A 1 98 ? -4.526 2.550 16.062 1.00 95.06 98 VAL A C 1
ATOM 770 O O . VAL A 1 98 ? -3.409 2.139 16.384 1.00 95.06 98 VAL A O 1
ATOM 773 N N . ARG A 1 99 ? -5.595 1.760 16.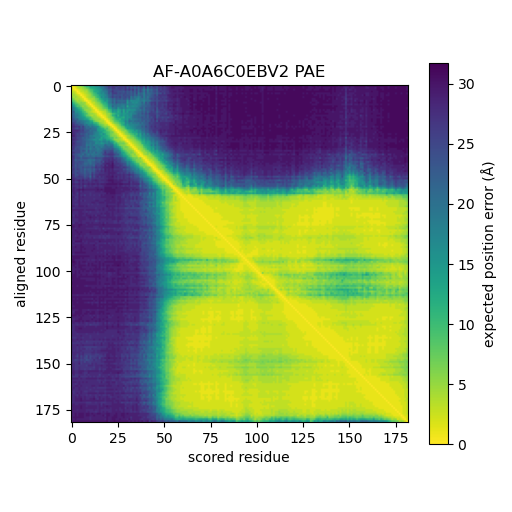029 1.00 93.56 99 ARG A N 1
ATOM 774 C CA . ARG A 1 99 ? -5.537 0.314 16.229 1.00 93.56 99 ARG A CA 1
ATOM 775 C C . ARG A 1 99 ? -6.380 -0.410 15.192 1.00 93.56 99 ARG A C 1
ATOM 777 O O . ARG A 1 99 ? -7.392 0.102 14.722 1.00 93.56 99 ARG A O 1
ATOM 784 N N . VAL A 1 100 ? -5.985 -1.641 14.885 1.00 93.94 100 VAL A N 1
ATOM 785 C CA . VAL A 1 100 ? -6.831 -2.566 14.124 1.00 93.94 100 VAL A CA 1
ATOM 786 C C . VAL A 1 100 ? -8.065 -2.917 14.959 1.00 93.94 100 VAL A C 1
ATOM 788 O O . VAL A 1 100 ? -7.957 -3.082 16.183 1.00 93.94 100 VAL A O 1
ATOM 791 N N . VAL A 1 101 ? -9.222 -3.011 14.303 1.00 93.56 101 VAL A N 1
ATOM 792 C CA . VAL A 1 101 ? -10.472 -3.517 14.894 1.00 93.56 101 VAL A CA 1
ATOM 793 C C . VAL A 1 101 ? -10.247 -4.877 15.558 1.00 93.56 101 VAL A C 1
ATOM 795 O O . VAL A 1 101 ? -9.382 -5.646 15.141 1.00 93.56 101 VAL A O 1
ATOM 798 N N . ARG A 1 102 ? -11.001 -5.161 16.617 1.00 88.69 102 ARG A N 1
ATOM 799 C CA . ARG A 1 102 ? -10.905 -6.395 17.406 1.00 88.69 102 ARG A CA 1
ATOM 800 C C . ARG A 1 102 ? -11.845 -7.485 16.925 1.00 88.69 102 ARG A C 1
ATOM 802 O O . ARG A 1 102 ? -11.610 -8.629 17.244 1.00 88.69 102 ARG A O 1
ATOM 809 N N . SER A 1 103 ? -12.918 -7.136 16.219 1.00 88.19 103 SER A N 1
ATOM 810 C CA . SER A 1 103 ? -13.907 -8.107 15.744 1.00 88.19 103 SER A CA 1
ATOM 811 C C . SER A 1 103 ? -14.520 -7.669 14.418 1.00 88.19 103 SER A C 1
ATOM 813 O O . SER A 1 103 ? -14.503 -6.484 14.066 1.00 88.19 103 SER A O 1
ATOM 815 N N . SER A 1 104 ? -15.130 -8.610 13.688 1.00 86.75 104 SER A N 1
ATOM 816 C CA . SER A 1 104 ? -15.871 -8.265 12.466 1.00 86.75 104 SER A CA 1
ATOM 817 C C . SER A 1 104 ? -17.026 -7.300 12.742 1.00 86.75 104 SER A C 1
ATOM 819 O O . SER A 1 104 ? -17.290 -6.433 11.915 1.00 86.75 104 SER A O 1
ATOM 821 N N . LYS A 1 105 ? -17.668 -7.404 13.913 1.00 87.69 105 LYS A N 1
ATOM 822 C CA . LYS A 1 105 ? -18.763 -6.511 14.304 1.00 87.69 105 LYS A CA 1
ATOM 823 C C . LYS A 1 105 ? -18.287 -5.063 14.434 1.00 87.69 105 LYS A C 1
ATOM 825 O O . LYS A 1 105 ? -18.877 -4.177 13.832 1.00 87.69 105 LYS A O 1
ATOM 830 N N . GLU A 1 106 ? -17.161 -4.840 15.117 1.00 88.56 106 GLU A N 1
ATOM 831 C CA . GLU A 1 106 ? -16.552 -3.504 15.228 1.00 88.56 106 GLU A CA 1
ATOM 832 C C . GLU A 1 106 ? -16.193 -2.934 13.845 1.00 88.56 106 GLU A C 1
ATOM 834 O O . GLU A 1 106 ? -16.398 -1.752 13.591 1.00 88.56 106 GLU A O 1
ATOM 839 N N . LYS A 1 107 ? -15.725 -3.779 12.915 1.00 90.06 107 LYS A N 1
ATOM 840 C CA . LYS A 1 107 ? -15.444 -3.378 11.525 1.00 90.06 107 LYS A CA 1
ATOM 841 C C . LYS A 1 107 ? -16.691 -2.906 10.773 1.00 90.06 107 LYS A C 1
ATOM 843 O O . LYS A 1 107 ? -16.595 -2.005 9.940 1.00 90.06 107 LYS A O 1
ATOM 848 N N . ASP A 1 108 ? -17.824 -3.567 10.988 1.00 88.44 108 ASP A N 1
ATOM 849 C CA . ASP A 1 108 ? -19.072 -3.261 10.286 1.00 88.44 108 ASP A CA 1
ATOM 850 C C . ASP A 1 108 ? -19.754 -2.015 10.876 1.00 88.44 108 ASP A C 1
ATOM 852 O O . ASP A 1 108 ? -20.300 -1.203 10.124 1.00 88.44 108 ASP A O 1
ATOM 856 N N . ASP A 1 109 ? -19.613 -1.809 12.188 1.00 89.19 109 ASP A N 1
ATOM 857 C CA . ASP A 1 109 ? -20.084 -0.618 12.900 1.00 89.19 109 ASP A CA 1
ATOM 858 C C . ASP A 1 109 ? -19.196 0.621 12.640 1.00 89.19 109 ASP A C 1
ATOM 860 O O . ASP A 1 109 ? -19.664 1.759 12.740 1.00 89.19 109 ASP A O 1
ATOM 864 N N . ASN A 1 110 ? -17.932 0.422 12.246 1.00 90.38 110 ASN A N 1
ATOM 865 C CA . ASN A 1 110 ? -16.980 1.489 11.937 1.00 90.38 110 ASN A CA 1
ATOM 866 C C . ASN A 1 110 ? -17.319 2.214 10.619 1.00 90.38 110 ASN A C 1
ATOM 868 O O . ASN A 1 110 ? -17.082 1.727 9.502 1.00 90.38 110 ASN A O 1
ATOM 872 N N . LYS A 1 111 ? -17.867 3.425 10.747 1.00 90.31 111 LYS A N 1
ATOM 873 C CA . LYS A 1 111 ? -18.250 4.281 9.621 1.00 90.31 111 LYS A CA 1
ATOM 874 C C . LYS A 1 111 ? -17.141 5.279 9.299 1.00 90.31 111 LYS A C 1
ATOM 876 O O . LYS A 1 111 ? -16.994 6.294 9.959 1.00 90.31 111 LYS A O 1
ATOM 881 N N . ILE A 1 112 ? -16.456 5.069 8.177 1.00 89.25 112 ILE A N 1
ATOM 882 C CA . ILE A 1 112 ? -15.425 6.009 7.691 1.00 89.25 112 ILE A CA 1
ATOM 883 C C . ILE A 1 112 ? -16.004 7.404 7.397 1.00 89.25 112 ILE A C 1
ATOM 885 O O . ILE A 1 112 ? -15.300 8.401 7.429 1.00 89.25 112 ILE A O 1
ATOM 889 N N . SER A 1 113 ? -17.303 7.503 7.099 1.00 86.75 113 SER A N 1
ATOM 890 C CA . SER A 1 113 ? -17.959 8.790 6.846 1.00 86.75 113 SER A CA 1
ATOM 891 C C . SER A 1 113 ? -18.059 9.692 8.079 1.00 86.75 113 SER A C 1
ATOM 893 O O . SER A 1 113 ? -18.324 10.875 7.910 1.00 86.75 113 SER A O 1
ATOM 895 N N . SER A 1 114 ? -17.916 9.145 9.292 1.00 87.75 114 SER A N 1
ATOM 896 C CA . SER A 1 114 ? -17.889 9.933 10.531 1.00 87.75 114 SER A CA 1
ATOM 897 C C . SER A 1 114 ? -16.477 10.275 11.004 1.00 87.75 114 SER A C 1
ATOM 899 O O . SER A 1 114 ? -16.349 11.035 11.958 1.00 87.75 114 SER A O 1
ATOM 901 N N . ASP A 1 115 ? -15.439 9.727 10.367 1.00 89.62 115 ASP A N 1
ATOM 902 C CA . ASP A 1 115 ? -14.055 10.061 10.699 1.00 89.62 115 ASP A CA 1
ATOM 903 C C . ASP A 1 115 ? -13.754 11.509 10.291 1.00 89.62 115 ASP A C 1
ATOM 905 O O . ASP A 1 115 ? -14.136 11.956 9.203 1.00 89.62 115 ASP A O 1
ATOM 909 N N . SER A 1 116 ? -13.032 12.237 11.142 1.00 92.62 116 SER A N 1
ATOM 910 C CA . SER A 1 116 ? -12.473 13.532 10.754 1.00 92.62 116 SER A CA 1
ATOM 911 C C . SER A 1 116 ? -11.312 13.348 9.770 1.00 92.62 116 SER A C 1
ATOM 913 O O . SER A 1 116 ? -10.709 12.277 9.698 1.00 92.62 116 SER A O 1
ATOM 915 N N . THR A 1 117 ? -10.929 14.402 9.043 1.00 92.88 117 THR A N 1
ATOM 916 C CA . THR A 1 117 ? -9.736 14.362 8.173 1.00 92.88 117 THR A CA 1
ATOM 917 C C . THR A 1 117 ? -8.484 13.936 8.945 1.00 92.88 117 THR A C 1
ATOM 919 O O . THR A 1 117 ? -7.726 13.104 8.462 1.00 92.88 117 THR A O 1
ATOM 922 N N . SER A 1 118 ? -8.322 14.416 10.184 1.00 94.06 118 SER A N 1
ATOM 923 C CA . SER A 1 118 ? -7.192 14.036 11.039 1.00 94.06 118 SER A CA 1
ATOM 924 C C . SER A 1 118 ? -7.206 12.548 11.409 1.00 94.06 118 SER A C 1
ATOM 926 O O . SER A 1 118 ? -6.151 11.924 11.504 1.00 94.06 118 SER A O 1
ATOM 928 N N . ASP A 1 119 ? -8.382 11.943 11.591 1.00 94.38 119 ASP A N 1
ATOM 929 C CA . ASP A 1 119 ? -8.481 10.506 11.870 1.00 94.38 119 ASP A CA 1
ATOM 930 C C . ASP A 1 119 ? -8.122 9.671 10.640 1.00 94.38 119 ASP A C 1
ATOM 932 O O . ASP A 1 119 ? -7.468 8.633 10.760 1.00 94.38 119 ASP A O 1
ATOM 936 N N . LEU A 1 120 ? -8.524 10.130 9.453 1.00 94.75 120 LEU A N 1
ATOM 937 C CA . LEU A 1 120 ? -8.182 9.495 8.182 1.00 94.75 120 LEU A CA 1
ATOM 938 C C . LEU A 1 120 ? -6.671 9.540 7.920 1.00 94.75 120 LEU A C 1
ATOM 940 O O . LEU A 1 120 ? -6.094 8.509 7.570 1.00 94.75 120 LEU A O 1
ATOM 944 N N . GLU A 1 121 ? -6.036 10.688 8.160 1.00 95.38 121 GLU A N 1
ATOM 945 C CA . GLU A 1 121 ? -4.581 10.864 8.059 1.00 95.38 121 GLU A CA 1
ATOM 946 C C . GLU A 1 121 ? -3.844 9.912 8.998 1.00 95.38 121 GLU A C 1
ATOM 948 O O . GLU A 1 121 ? -3.032 9.110 8.541 1.00 95.38 121 GLU A O 1
ATOM 953 N N . LYS A 1 122 ? -4.220 9.870 10.283 1.00 96.44 122 LYS A N 1
ATOM 954 C CA . LYS A 1 122 ? -3.619 8.935 11.249 1.00 96.44 122 LYS A CA 1
ATOM 955 C C . LYS A 1 122 ? -3.737 7.483 10.791 1.00 96.44 122 LYS A C 1
ATOM 957 O O . LYS A 1 122 ? -2.802 6.698 10.955 1.00 96.44 122 LYS A O 1
ATOM 962 N N . LYS A 1 123 ? -4.888 7.087 10.235 1.00 96.44 123 LYS A N 1
ATOM 963 C CA . LYS A 1 123 ? -5.085 5.727 9.705 1.00 96.44 123 LYS A CA 1
ATOM 964 C C . LYS A 1 123 ? -4.173 5.452 8.506 1.00 96.44 123 LYS A C 1
ATOM 966 O O . LYS A 1 123 ? -3.646 4.342 8.407 1.00 96.44 123 LYS A O 1
ATOM 971 N N . SER A 1 124 ? -3.978 6.430 7.622 1.00 97.06 124 SER A N 1
ATOM 972 C CA . SER A 1 124 ? -3.034 6.324 6.505 1.00 97.06 124 SER A CA 1
ATOM 973 C C . SER A 1 124 ? -1.592 6.199 6.993 1.00 97.06 124 SER A C 1
ATOM 975 O O . SER A 1 124 ? -0.898 5.259 6.596 1.00 97.06 124 SER A O 1
ATOM 977 N N . ASP A 1 125 ? -1.182 7.033 7.950 1.00 97.00 125 ASP A N 1
ATOM 978 C CA . ASP A 1 125 ? 0.142 6.976 8.578 1.00 97.00 125 ASP A CA 1
ATOM 979 C C . ASP A 1 125 ? 0.391 5.606 9.210 1.00 97.00 125 ASP A C 1
ATOM 981 O O . ASP A 1 125 ? 1.400 4.954 8.933 1.00 97.00 125 ASP A O 1
ATOM 985 N N . TYR A 1 126 ? -0.586 5.087 9.962 1.00 97.31 126 TYR A N 1
ATOM 986 C CA . TYR A 1 126 ? -0.505 3.748 10.542 1.00 97.31 126 TYR A CA 1
ATOM 987 C C . TYR A 1 126 ? -0.250 2.673 9.478 1.00 97.31 126 TYR A C 1
ATOM 989 O O . TYR A 1 126 ? 0.595 1.794 9.680 1.00 97.31 126 TYR A O 1
ATOM 997 N N . ILE A 1 127 ? -0.945 2.735 8.335 1.00 97.31 127 ILE A N 1
ATOM 998 C CA . ILE A 1 127 ? -0.717 1.815 7.211 1.00 97.31 127 ILE A CA 1
ATOM 999 C C . ILE A 1 127 ? 0.694 2.002 6.657 1.00 97.31 127 ILE A C 1
ATOM 1001 O O . ILE A 1 127 ? 1.396 1.006 6.466 1.00 97.31 127 ILE A O 1
ATOM 1005 N N . GLY A 1 128 ? 1.125 3.239 6.420 1.00 97.06 128 GLY A N 1
ATOM 1006 C CA . GLY A 1 128 ? 2.431 3.565 5.851 1.00 97.06 128 GLY A CA 1
ATOM 1007 C C . GLY A 1 128 ? 3.622 3.180 6.731 1.00 97.06 128 GLY A C 1
ATOM 1008 O O . GLY A 1 128 ? 4.697 2.889 6.196 1.00 97.06 128 GLY A O 1
ATOM 1009 N N . GLU A 1 129 ? 3.438 3.156 8.049 1.00 97.12 129 GLU A N 1
ATOM 1010 C CA . GLU A 1 129 ? 4.469 2.832 9.042 1.00 97.12 129 GLU A CA 1
ATOM 1011 C C . GLU A 1 129 ? 4.491 1.350 9.428 1.00 97.12 129 GLU A C 1
ATOM 1013 O O . GLU A 1 129 ? 5.564 0.790 9.644 1.00 97.12 129 GLU A O 1
ATOM 1018 N N . ASN A 1 130 ? 3.330 0.689 9.493 1.00 96.12 130 ASN A N 1
ATOM 1019 C CA . ASN A 1 130 ? 3.229 -0.661 10.064 1.00 96.12 130 ASN A CA 1
ATOM 1020 C C . ASN A 1 130 ? 2.948 -1.757 9.027 1.00 96.12 130 ASN A C 1
ATOM 1022 O O . ASN A 1 130 ? 3.290 -2.920 9.251 1.00 96.12 130 ASN A O 1
ATOM 1026 N N . ILE A 1 131 ? 2.308 -1.430 7.900 1.00 96.56 131 ILE A N 1
ATOM 1027 C CA . ILE A 1 131 ? 1.791 -2.435 6.950 1.00 96.56 131 ILE A CA 1
ATOM 1028 C C . ILE A 1 131 ? 2.473 -2.320 5.584 1.00 96.56 131 ILE A C 1
ATOM 1030 O O . ILE A 1 131 ? 2.962 -3.318 5.035 1.00 96.56 131 ILE A O 1
ATOM 1034 N N . LEU A 1 132 ? 2.504 -1.107 5.040 1.00 97.69 132 LEU A N 1
ATOM 1035 C CA . LEU A 1 132 ? 3.022 -0.747 3.725 1.00 97.69 132 LEU A CA 1
ATOM 1036 C C . LEU A 1 132 ? 4.254 0.154 3.865 1.00 97.69 132 LEU A C 1
ATOM 1038 O O . LEU A 1 132 ? 4.330 1.266 3.336 1.00 97.69 132 LEU A O 1
ATOM 1042 N N . THR A 1 133 ? 5.250 -0.352 4.593 1.00 97.94 133 THR A N 1
ATOM 1043 C CA . THR A 1 133 ? 6.559 0.298 4.678 1.00 97.94 133 THR A CA 1
ATOM 1044 C C . THR A 1 133 ? 7.218 0.362 3.302 1.00 97.94 133 THR A C 1
ATOM 1046 O O . THR A 1 133 ? 6.814 -0.324 2.356 1.00 97.94 133 THR A O 1
ATOM 1049 N N . LYS A 1 134 ? 8.270 1.171 3.172 1.00 97.25 134 LYS A N 1
ATOM 1050 C CA . LYS A 1 134 ? 9.041 1.275 1.927 1.00 97.25 134 LYS A CA 1
ATOM 1051 C C . LYS A 1 134 ? 9.528 -0.091 1.433 1.00 97.25 134 LYS A C 1
ATOM 1053 O O . LYS A 1 134 ? 9.323 -0.425 0.268 1.00 97.25 134 LYS A O 1
ATOM 1058 N N . ASP A 1 135 ? 10.069 -0.911 2.330 1.00 97.31 135 ASP A N 1
ATOM 1059 C CA . ASP A 1 135 ? 10.550 -2.253 1.990 1.00 97.31 135 ASP A CA 1
ATOM 1060 C C . ASP A 1 135 ? 9.408 -3.173 1.559 1.00 97.31 135 ASP A C 1
ATOM 1062 O O . ASP A 1 135 ? 9.520 -3.878 0.561 1.00 97.31 135 ASP A O 1
ATOM 1066 N N . LYS A 1 136 ? 8.261 -3.118 2.250 1.00 98.00 136 LYS A N 1
ATOM 1067 C CA . LYS A 1 136 ? 7.088 -3.921 1.875 1.00 98.00 136 LYS A CA 1
ATOM 1068 C C . LYS A 1 136 ? 6.479 -3.483 0.554 1.00 98.00 136 LYS A C 1
ATOM 1070 O O . LYS A 1 136 ? 6.045 -4.334 -0.217 1.00 98.00 136 LYS A O 1
ATOM 1075 N N . THR A 1 137 ? 6.495 -2.187 0.264 1.00 98.19 137 THR A N 1
ATOM 1076 C CA . THR A 1 137 ? 6.097 -1.669 -1.047 1.00 98.19 137 THR A CA 1
ATOM 1077 C C . THR A 1 137 ? 7.014 -2.242 -2.120 1.00 98.19 137 THR A C 1
ATOM 1079 O O . THR A 1 137 ? 6.530 -2.841 -3.078 1.00 98.19 137 THR A O 1
ATOM 1082 N N . ARG A 1 138 ? 8.336 -2.159 -1.924 1.00 97.62 138 ARG A N 1
ATOM 1083 C CA . ARG A 1 138 ? 9.322 -2.727 -2.851 1.00 97.62 138 ARG A CA 1
ATOM 1084 C C . ARG A 1 138 ? 9.108 -4.225 -3.063 1.00 97.62 138 ARG A C 1
ATOM 1086 O O . ARG A 1 138 ? 9.107 -4.672 -4.205 1.00 97.62 138 ARG A O 1
ATOM 1093 N N . ASP A 1 139 ? 8.869 -4.986 -1.996 1.00 97.88 139 ASP A N 1
ATOM 1094 C CA . ASP A 1 139 ? 8.586 -6.425 -2.064 1.00 97.88 139 ASP A CA 1
ATOM 1095 C C . ASP A 1 139 ? 7.356 -6.723 -2.940 1.00 97.88 139 ASP A C 1
ATOM 1097 O O . ASP A 1 139 ? 7.377 -7.652 -3.752 1.00 97.88 139 ASP A O 1
ATOM 1101 N N . VAL A 1 140 ? 6.276 -5.945 -2.792 1.00 97.81 140 VAL A N 1
ATOM 1102 C CA . VAL A 1 140 ? 5.059 -6.081 -3.613 1.00 97.81 140 VAL A CA 1
ATOM 1103 C C . VAL A 1 140 ? 5.348 -5.733 -5.073 1.00 97.81 140 VAL A C 1
ATOM 1105 O O . VAL A 1 140 ? 4.947 -6.483 -5.964 1.00 97.81 140 VAL A O 1
ATOM 1108 N N . LEU A 1 141 ? 6.095 -4.658 -5.328 1.00 97.69 141 LEU A N 1
ATOM 1109 C CA . LEU A 1 141 ? 6.487 -4.264 -6.681 1.00 97.69 141 LEU A CA 1
ATOM 1110 C C . LEU A 1 141 ? 7.362 -5.327 -7.354 1.00 97.69 141 LEU A C 1
ATOM 1112 O O . LEU A 1 141 ? 7.084 -5.717 -8.482 1.00 97.69 141 LEU A O 1
ATOM 1116 N N . ILE A 1 142 ? 8.341 -5.901 -6.652 1.00 96.94 142 ILE A N 1
ATOM 1117 C C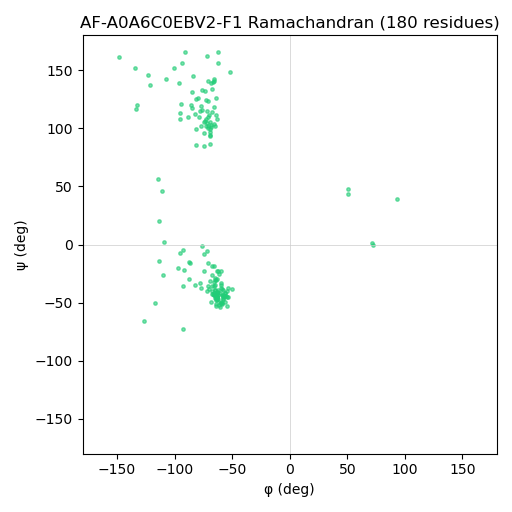A . ILE A 1 142 ? 9.168 -6.999 -7.180 1.00 96.94 142 ILE A CA 1
ATOM 1118 C C . ILE A 1 142 ? 8.307 -8.200 -7.587 1.00 96.94 142 ILE A C 1
ATOM 1120 O O . ILE A 1 142 ? 8.564 -8.823 -8.619 1.00 96.94 142 ILE A O 1
ATOM 1124 N N . ARG A 1 143 ? 7.266 -8.529 -6.812 1.00 97.19 143 ARG A N 1
ATOM 1125 C CA . ARG A 1 143 ? 6.331 -9.606 -7.182 1.00 97.19 143 ARG A CA 1
ATOM 1126 C C . ARG A 1 143 ? 5.587 -9.287 -8.472 1.00 97.19 143 ARG A C 1
ATOM 1128 O O . ARG A 1 143 ? 5.464 -10.173 -9.309 1.00 97.19 143 ARG A O 1
ATOM 1135 N N . ILE A 1 144 ? 5.142 -8.043 -8.649 1.00 97.00 144 ILE A N 1
ATOM 1136 C CA . ILE A 1 144 ? 4.487 -7.588 -9.881 1.00 97.00 144 ILE A CA 1
ATOM 1137 C C . ILE A 1 144 ? 5.417 -7.758 -11.082 1.00 97.00 144 ILE A C 1
ATOM 1139 O O . ILE A 1 144 ? 5.024 -8.364 -12.077 1.00 97.00 144 ILE A O 1
ATOM 1143 N N . LEU A 1 145 ? 6.655 -7.274 -10.973 1.00 95.69 145 LEU A N 1
ATOM 1144 C CA . LEU A 1 145 ? 7.637 -7.344 -12.057 1.00 95.69 145 LEU A CA 1
ATOM 1145 C C . LEU A 1 145 ? 7.883 -8.796 -12.480 1.00 95.69 145 LEU A C 1
ATOM 1147 O O . LEU A 1 145 ? 7.834 -9.108 -13.665 1.00 95.69 145 LEU A O 1
ATOM 1151 N N . ARG A 1 146 ? 8.049 -9.702 -11.506 1.00 95.94 146 ARG A N 1
ATOM 1152 C CA . ARG A 1 146 ? 8.250 -11.140 -11.755 1.00 95.94 146 ARG A CA 1
ATOM 1153 C C . ARG A 1 146 ? 7.021 -11.825 -12.346 1.00 95.94 146 ARG A C 1
ATOM 1155 O O . ARG A 1 146 ? 7.164 -12.692 -13.197 1.00 95.94 146 ARG A O 1
ATOM 1162 N N . GLN A 1 147 ? 5.827 -11.475 -11.875 1.00 96.12 147 GLN A N 1
ATOM 1163 C CA . GLN A 1 147 ? 4.590 -12.143 -12.277 1.00 96.12 147 GLN A CA 1
ATOM 1164 C C . GLN A 1 147 ? 4.111 -11.709 -13.666 1.00 96.12 147 GLN A C 1
ATOM 1166 O O . GLN A 1 147 ? 3.590 -12.531 -14.414 1.00 96.12 147 GLN A O 1
ATOM 1171 N N . PHE A 1 148 ? 4.267 -10.429 -14.002 1.00 94.62 148 PHE A N 1
ATOM 1172 C CA . PHE A 1 148 ? 3.727 -9.845 -15.232 1.00 94.62 148 PHE A CA 1
ATOM 1173 C C . PHE A 1 148 ? 4.802 -9.492 -16.264 1.00 94.62 148 PHE A C 1
ATOM 1175 O O . PHE A 1 148 ? 4.467 -8.952 -17.315 1.00 94.62 148 PHE A O 1
ATOM 1182 N N . ASN A 1 149 ? 6.074 -9.789 -15.970 1.00 93.81 149 ASN A N 1
ATOM 1183 C CA . ASN A 1 149 ? 7.226 -9.448 -16.805 1.00 93.81 149 ASN A CA 1
ATOM 1184 C C . ASN A 1 149 ? 7.238 -7.960 -17.206 1.00 93.81 149 ASN A C 1
ATOM 1186 O O . ASN A 1 149 ? 7.364 -7.600 -18.375 1.00 93.81 149 ASN A O 1
ATOM 1190 N N . VAL A 1 150 ? 7.021 -7.095 -16.214 1.00 93.81 150 VAL A N 1
ATOM 1191 C CA . VAL A 1 150 ? 7.007 -5.632 -16.358 1.00 93.81 150 VAL A CA 1
ATOM 1192 C C . VAL A 1 150 ? 8.348 -5.084 -15.873 1.00 93.81 150 VAL A C 1
ATOM 1194 O O . VAL A 1 150 ? 8.974 -5.693 -15.007 1.00 93.81 150 VAL A O 1
ATOM 1197 N N . LYS A 1 151 ? 8.784 -3.940 -16.410 1.00 93.81 151 LYS A N 1
ATOM 1198 C CA . LYS A 1 151 ? 9.992 -3.231 -15.965 1.00 93.81 151 LYS A CA 1
ATOM 1199 C C . LYS A 1 151 ? 9.666 -2.164 -14.923 1.00 93.81 151 LYS A C 1
ATOM 1201 O O . LYS A 1 151 ? 8.552 -1.646 -14.878 1.00 93.81 151 LYS A O 1
ATOM 1206 N N . TRP A 1 152 ? 10.642 -1.800 -14.092 1.00 94.12 152 TRP A N 1
ATOM 1207 C CA . TRP A 1 152 ? 10.444 -0.824 -13.010 1.00 94.12 152 TRP A CA 1
ATOM 1208 C C . TRP A 1 152 ? 9.863 0.509 -13.488 1.00 94.12 152 TRP A C 1
ATOM 1210 O O . TRP A 1 152 ? 8.917 1.015 -12.889 1.00 94.12 152 TRP A O 1
ATOM 1220 N N . PHE A 1 153 ? 10.390 1.051 -14.585 1.00 91.94 153 PHE A N 1
ATOM 1221 C CA . PHE A 1 153 ? 9.953 2.334 -15.139 1.00 91.94 153 PHE A CA 1
ATOM 1222 C C . PHE A 1 153 ? 8.554 2.291 -15.774 1.00 91.94 153 PHE A C 1
ATOM 1224 O O . PHE A 1 153 ? 7.940 3.336 -15.953 1.00 91.94 153 PHE A O 1
ATOM 1231 N N . ASP A 1 154 ? 8.019 1.101 -16.061 1.00 94.50 154 ASP A N 1
ATOM 1232 C CA . ASP A 1 154 ? 6.673 0.934 -16.616 1.00 94.50 154 ASP A CA 1
ATOM 1233 C C . ASP A 1 154 ? 5.590 0.849 -15.531 1.00 94.50 154 ASP A C 1
ATOM 1235 O O . ASP A 1 154 ? 4.400 0.980 -15.831 1.00 94.50 154 ASP A O 1
ATOM 1239 N N . LEU A 1 155 ? 5.966 0.624 -14.264 1.00 95.62 155 LEU A N 1
ATOM 1240 C CA . LEU A 1 155 ? 5.009 0.505 -13.159 1.00 95.62 155 LEU A CA 1
ATOM 1241 C C . LEU A 1 155 ? 4.123 1.753 -12.998 1.00 95.62 155 LEU A C 1
ATOM 1243 O O . LEU A 1 155 ? 2.908 1.575 -12.879 1.00 95.62 155 LEU A O 1
ATOM 1247 N N . PRO A 1 156 ? 4.651 2.995 -13.054 1.00 94.75 156 PRO A N 1
ATOM 1248 C CA . PRO A 1 156 ? 3.820 4.198 -12.983 1.00 94.75 156 PRO A CA 1
ATOM 1249 C C . PRO A 1 156 ? 2.823 4.329 -14.138 1.00 94.75 156 PRO A C 1
ATOM 1251 O O . PRO A 1 156 ? 1.814 5.000 -13.990 1.00 94.75 156 PRO A O 1
ATOM 1254 N N . HIS A 1 157 ? 3.065 3.681 -15.280 1.00 95.69 157 HIS A N 1
ATOM 1255 C CA . HIS A 1 157 ? 2.137 3.685 -16.414 1.00 95.69 157 HIS A CA 1
ATOM 1256 C C . HIS A 1 157 ? 1.066 2.589 -16.309 1.00 95.69 157 HIS A C 1
ATOM 1258 O O . HIS A 1 157 ? 0.045 2.645 -16.994 1.00 95.69 157 HIS A O 1
ATOM 1264 N N . LYS A 1 158 ? 1.271 1.593 -15.439 1.00 96.38 158 LYS A N 1
ATOM 1265 C CA . LYS A 1 158 ? 0.375 0.445 -15.216 1.00 96.38 158 LYS A CA 1
ATOM 1266 C C . LYS A 1 158 ? -0.291 0.521 -13.841 1.00 96.38 158 LYS A C 1
ATOM 1268 O O . LYS A 1 158 ? -0.361 -0.466 -13.109 1.00 96.38 158 LYS A O 1
ATOM 1273 N N . GLU A 1 159 ? -0.796 1.702 -13.496 1.00 96.12 159 GLU A N 1
ATOM 1274 C CA . GLU A 1 159 ? -1.325 2.011 -12.162 1.00 96.12 159 GLU A CA 1
ATOM 1275 C C . GLU A 1 159 ? -2.430 1.070 -11.701 1.00 96.12 159 GLU A C 1
ATOM 1277 O O . GLU A 1 159 ? -2.414 0.658 -10.549 1.00 96.12 159 GLU A O 1
ATOM 1282 N N . SER A 1 160 ? -3.364 0.702 -12.583 1.00 96.50 160 SER A N 1
ATOM 1283 C CA . SER A 1 160 ? -4.468 -0.199 -12.234 1.00 96.50 160 SER A CA 1
ATOM 1284 C C . SER A 1 160 ? -3.954 -1.536 -11.705 1.00 96.50 160 SER A C 1
ATOM 1286 O O . SER A 1 160 ? -4.370 -1.981 -10.642 1.00 96.50 160 SER A O 1
ATOM 1288 N N . LEU A 1 161 ? -2.977 -2.126 -12.395 1.00 96.88 161 LEU A N 1
ATOM 1289 C CA . LEU A 1 161 ? -2.359 -3.383 -11.993 1.00 96.88 161 LEU A CA 1
ATOM 1290 C C . LEU A 1 161 ? -1.632 -3.246 -10.653 1.00 96.88 161 LEU A C 1
ATOM 1292 O O . LEU A 1 161 ? -1.762 -4.108 -9.782 1.00 96.88 161 LEU A O 1
ATOM 1296 N N . VAL A 1 162 ? -0.858 -2.171 -10.485 1.00 97.81 162 VAL A N 1
ATOM 1297 C CA . VAL A 1 162 ? -0.103 -1.926 -9.249 1.00 97.81 162 VAL A CA 1
ATOM 1298 C C . VAL A 1 162 ? -1.047 -1.723 -8.070 1.00 97.81 162 VAL A C 1
ATOM 1300 O O . VAL A 1 162 ? -0.870 -2.350 -7.023 1.00 97.81 162 VAL A O 1
ATOM 1303 N N . ARG A 1 163 ? -2.080 -0.905 -8.262 1.00 97.94 163 ARG A N 1
ATOM 1304 C CA . ARG A 1 163 ? -3.117 -0.630 -7.275 1.00 97.94 163 ARG A CA 1
ATOM 1305 C C . ARG A 1 163 ? -3.831 -1.905 -6.849 1.00 97.94 163 ARG A C 1
ATOM 1307 O O . ARG A 1 163 ? -3.871 -2.175 -5.655 1.00 97.94 163 ARG A O 1
ATOM 1314 N N . ASP A 1 164 ? -4.304 -2.724 -7.786 1.00 97.50 164 ASP A N 1
ATOM 1315 C CA . ASP A 1 164 ? -5.022 -3.968 -7.476 1.00 97.50 164 ASP A CA 1
ATOM 1316 C C . ASP A 1 164 ? -4.161 -4.931 -6.640 1.00 97.50 164 ASP A C 1
ATOM 1318 O O . ASP A 1 164 ? -4.639 -5.610 -5.726 1.00 97.50 164 ASP A O 1
ATOM 1322 N N . MET A 1 165 ? -2.864 -5.003 -6.939 1.00 97.75 165 MET A N 1
ATOM 1323 C CA . MET A 1 165 ? -1.924 -5.863 -6.220 1.00 97.75 165 MET A CA 1
ATOM 1324 C C . MET A 1 165 ? -1.624 -5.342 -4.813 1.00 97.75 165 MET A C 1
ATOM 1326 O O . MET A 1 165 ? -1.563 -6.132 -3.864 1.00 97.75 165 MET A O 1
ATOM 1330 N N . ILE A 1 166 ? -1.485 -4.027 -4.656 1.00 97.94 166 ILE A N 1
ATOM 1331 C CA . ILE A 1 166 ? -1.319 -3.384 -3.349 1.00 97.94 166 ILE A CA 1
ATOM 1332 C C . ILE A 1 166 ? -2.596 -3.511 -2.515 1.00 97.94 166 ILE A C 1
ATOM 1334 O O . ILE A 1 166 ? -2.516 -3.878 -1.344 1.00 97.94 166 ILE A O 1
ATOM 1338 N N . GLU A 1 167 ? -3.771 -3.315 -3.108 1.00 97.94 167 GLU A N 1
ATOM 1339 C CA . GLU A 1 167 ? -5.066 -3.495 -2.450 1.00 97.94 167 GLU A CA 1
ATOM 1340 C C . GLU A 1 167 ? -5.204 -4.908 -1.882 1.00 97.94 167 GLU A C 1
ATOM 1342 O O . GLU A 1 167 ? -5.521 -5.095 -0.702 1.00 97.94 167 GLU A O 1
ATOM 1347 N N . ARG A 1 168 ? -4.903 -5.927 -2.697 1.00 97.69 168 ARG A N 1
ATOM 1348 C CA . ARG A 1 168 ? -4.902 -7.332 -2.263 1.00 97.69 168 ARG A CA 1
ATOM 1349 C C . ARG A 1 168 ? -3.932 -7.561 -1.112 1.00 97.69 168 ARG A C 1
ATOM 1351 O O . ARG A 1 168 ? -4.288 -8.250 -0.152 1.00 97.69 168 ARG A O 1
ATOM 1358 N N . TYR A 1 169 ? -2.731 -6.990 -1.190 1.00 97.81 169 TYR A N 1
ATOM 1359 C CA . TYR A 1 169 ? -1.730 -7.086 -0.130 1.00 97.81 169 TYR A CA 1
ATOM 1360 C C . TYR A 1 169 ? -2.231 -6.467 1.183 1.00 97.81 169 TYR A C 1
ATOM 1362 O O . TYR A 1 169 ? -2.221 -7.142 2.216 1.00 97.81 169 TYR A O 1
ATOM 1370 N N . LEU A 1 170 ? -2.722 -5.225 1.143 1.00 97.75 170 LEU A N 1
ATOM 1371 C CA . LEU A 1 170 ? -3.237 -4.506 2.310 1.00 97.75 170 LEU A CA 1
ATOM 1372 C C . LEU A 1 170 ? -4.414 -5.247 2.942 1.00 97.75 170 LEU A C 1
ATOM 1374 O O . LEU A 1 170 ? -4.405 -5.530 4.139 1.00 97.75 170 LEU A O 1
ATOM 1378 N N . LYS A 1 171 ? -5.395 -5.642 2.127 1.00 97.00 171 LYS A N 1
ATOM 1379 C CA . LYS A 1 171 ? -6.564 -6.407 2.568 1.00 97.00 171 LYS A CA 1
ATOM 1380 C C . LYS A 1 171 ? -6.166 -7.708 3.250 1.00 97.00 171 LYS A C 1
ATOM 1382 O O . LYS A 1 171 ? -6.722 -8.046 4.292 1.00 97.00 171 LYS A O 1
ATOM 1387 N N . HIS A 1 172 ? -5.214 -8.443 2.678 1.00 96.75 172 HIS A N 1
ATOM 1388 C CA . HIS A 1 172 ? -4.720 -9.684 3.268 1.00 96.75 172 HIS A CA 1
ATOM 1389 C C . HIS A 1 172 ? -4.036 -9.434 4.618 1.00 96.75 172 HIS A C 1
ATOM 1391 O O . HIS A 1 172 ? -4.312 -10.147 5.580 1.00 96.75 172 HIS A O 1
ATOM 1397 N N . LYS A 1 173 ? -3.188 -8.404 4.718 1.00 96.25 173 LYS A N 1
ATOM 1398 C CA . LYS A 1 173 ? -2.487 -8.055 5.963 1.00 96.25 173 LYS A CA 1
ATOM 1399 C C . LYS A 1 173 ? -3.432 -7.599 7.071 1.00 96.25 173 LYS A C 1
ATOM 1401 O O . LYS A 1 173 ? -3.320 -8.107 8.182 1.00 96.25 173 LYS A O 1
ATOM 1406 N N . LEU A 1 174 ? -4.382 -6.720 6.761 1.00 94.94 174 LEU A N 1
ATOM 1407 C CA . LEU A 1 174 ? -5.379 -6.231 7.719 1.00 94.94 174 LEU A CA 1
ATOM 1408 C C . LEU A 1 174 ? -6.286 -7.362 8.215 1.00 94.94 174 LEU A C 1
ATOM 1410 O O . LEU A 1 174 ? -6.516 -7.493 9.413 1.00 94.94 174 LEU A O 1
ATOM 1414 N N . LYS A 1 175 ? -6.748 -8.236 7.310 1.00 94.56 175 LYS A N 1
ATOM 1415 C CA . LYS A 1 175 ? -7.528 -9.422 7.693 1.00 94.56 175 LYS A CA 1
ATOM 1416 C C . LYS A 1 175 ? -6.736 -10.384 8.569 1.00 94.56 175 LYS A C 1
ATOM 1418 O O . LYS A 1 175 ? -7.297 -10.928 9.510 1.00 94.56 175 LYS A O 1
ATOM 1423 N N . LYS A 1 176 ? -5.454 -10.594 8.264 1.00 94.25 176 LYS A N 1
ATOM 1424 C CA . LYS A 1 176 ? -4.594 -11.454 9.076 1.00 94.25 176 LYS A CA 1
ATOM 1425 C C . LYS A 1 176 ? -4.420 -10.893 10.490 1.00 94.25 176 LYS A C 1
ATOM 1427 O O . LYS A 1 176 ? -4.580 -11.632 11.444 1.00 94.25 176 LYS A O 1
ATOM 1432 N N . GLN A 1 177 ? -4.169 -9.590 10.625 1.00 92.38 177 GLN A N 1
ATOM 1433 C CA . GLN A 1 177 ? -4.046 -8.949 11.940 1.00 92.38 177 GLN A CA 1
ATOM 1434 C C . GLN A 1 177 ? -5.335 -8.996 12.768 1.00 92.38 177 GLN A C 1
ATOM 1436 O O . GLN A 1 177 ? -5.255 -9.011 13.991 1.00 92.38 177 GLN A O 1
ATOM 1441 N N . LEU A 1 178 ? -6.499 -9.000 12.113 1.00 90.94 178 LEU A N 1
ATOM 1442 C CA . LEU A 1 178 ? -7.779 -9.234 12.775 1.00 90.94 178 LEU A CA 1
ATOM 1443 C C . LEU A 1 178 ? -7.889 -10.687 13.262 1.00 90.94 178 LEU A C 1
ATOM 1445 O O . LEU A 1 178 ? -8.174 -10.909 14.428 1.00 90.94 178 LEU A O 1
ATOM 1449 N N . ALA A 1 179 ? -7.591 -11.658 12.394 1.00 89.69 179 ALA A N 1
ATOM 1450 C CA . ALA A 1 179 ? -7.682 -13.081 12.726 1.00 89.69 179 ALA A CA 1
ATOM 1451 C C . ALA A 1 179 ? -6.679 -13.532 13.802 1.00 89.69 179 ALA A C 1
ATOM 1453 O O . ALA A 1 179 ? -6.997 -14.410 14.585 1.00 89.69 179 ALA A O 1
ATOM 1454 N N . ASP A 1 180 ? -5.486 -12.932 13.861 1.00 87.00 180 ASP A N 1
ATOM 1455 C CA . ASP A 1 180 ? -4.481 -13.239 14.890 1.00 87.00 180 ASP A CA 1
ATOM 1456 C C . ASP A 1 180 ? -4.880 -12.697 16.291 1.00 87.00 180 ASP A C 1
ATOM 1458 O O . ASP A 1 180 ? -4.150 -12.909 17.261 1.00 87.00 180 ASP A O 1
ATOM 1462 N N . ARG A 1 181 ? -5.987 -11.943 16.401 1.00 73.19 181 ARG A N 1
ATOM 1463 C CA . ARG A 1 181 ? -6.482 -11.319 17.643 1.00 73.19 181 ARG A CA 1
ATOM 1464 C C . ARG A 1 181 ? -7.811 -11.888 18.156 1.00 73.19 181 ARG A C 1
ATOM 1466 O O . ARG A 1 181 ? -8.151 -11.573 19.297 1.00 73.19 181 ARG A O 1
ATOM 1473 N N . ASP A 1 182 ? -8.528 -12.645 17.328 1.00 63.16 182 ASP A N 1
ATOM 1474 C CA . ASP A 1 182 ? -9.724 -13.418 17.704 1.00 63.16 182 ASP A CA 1
ATOM 1475 C C . ASP A 1 182 ? -9.311 -14.763 18.333 1.00 63.16 182 ASP A C 1
ATOM 1477 O O . ASP A 1 182 ? -9.977 -15.188 19.305 1.00 63.16 182 ASP A O 1
#

Organism: NCBI:txid1070528

pLDDT: mean 81.39, std 19.71, range [38.22, 98.31]

Foldseek 3Di:
DDDDDDDDDDDDDDDDDDDDDPDDDDDDDDDDDPPPPDPPDPPPPPPPPPDPPPPVLLVDPVLLLVLLVVLLCCVLPPCCVPVVVLLLLQWDQDPNAIDGDQDVVSSVVRDPVPDDPSRSNRSSVCCCPPQSDSVNSSVLVVVVCVVVVDGSNCCVVVVVSSSVSVSVSSVVVSVVVNVVND

Secondary structure (DSSP, 8-state):
-PPP--------PPPP---PPSS---PPPP-------------------------STTT-HHHHHHHHHHHHHHIIIIITTTTSGGGGGGEEEETTEEEE-SSHHHHHH--GGGS-HHHHHHHHHHHHHHTS-HHHHHHHHHHHHHHHT--GGGGGG-HHHHHHHHHHHHHHHHHHHHHTT-